Protein 2FQ4 (pdb70)

CATH classification: 1.10.10.60 (+1 more: 1.10.357.10)

Radius of gyration: 18.8 Å; Cα contacts (8 Å, |Δi|>4): 180; chains: 1; bounding box: 30×57×39 Å

Nearest PDB structures (foldseek):
  2fq4-assembly1_A-2  TM=1.005E+00  e=3.863E-25  Bacillus cereus ATCC 14579
  2id3-assembly1_A  TM=8.242E-01  e=2.343E-07  Streptomyces coelicolor
  2jk3-assembly1_B  TM=5.927E-01  e=1.884E-04  Bacillus cereus
  8fw8-assembly2_D  TM=5.786E-01  e=1.040E-03  Neisseria gonorrhoeae
  8fw8-assembly1_A  TM=5.189E-01  e=7.113E-04  Neisseria gonorrhoeae

Foldseek 3Di:
DDPLLLLLLLQLLCVCCVVPNLVPDFLVSSCVRSVHDSVVVCVPDVTSLQSVVSLVVVAPQDDDQDDPLDLLVRVLRLLQSNLVRCPDPSNVVVLRLVVVCVVPVVNVVNCVVPRVVVSLVSNLVSVVSCVVVVNADDPDPSSVLSCQLVVVSVCCSHPVVDDRHSVVSSVSSVCSRVPPDDD

Solvent-accessible surface area: 10677 Å² total

InterPro domains:
  IPR001647 DNA-binding HTH domain, TetR-type [PF00440] (17-59)
  IPR001647 DNA-binding HTH domain, TetR-type [PR00455] (17-30)
  IPR001647 DNA-binding HTH domain, TetR-type [PR00455] (38-61)
  IPR001647 DNA-binding HTH domain, TetR-type [PS50977] (11-71)
  IPR009057 Homedomain-like superfamily [SSF46689] (7-64)
  IPR011075 Tetracyclin repressor-like, C-terminal domain [PF16859] (74-182)
  IPR036271 Tetracyclin repressor-like, C-terminal domain superfamily [SSF48498] (78-190)
  IPR050109 HTH-type, TetR-like transcriptional regulator [PTHR30055] (1-184)

Secondary structure (DSSP, 8-state):
--HHHHHHHHHHHHHHHHHH-TTT--HHHHHHHHT--HHHHHHH-SSHHHH--HHHHHS--PPP----S-HHHHHHHHHHHHHHHHHSTTTTHHHHHHHHHTT-HHHHHHHIIIIIHHHHHHHHHHHHHHHHTT-S-TT--HHHHHHHHHHHHHHIIIII-----HHHHHHHHHHHHH-SS--

B-factor: mean 31.32, std 6.13, range [18.41, 72.51]

Structure (mmCIF, N/CA/C/O backbone):
data_2FQ4
#
_entry.id   2FQ4
#
_cell.length_a   52.891
_cell.length_b   67.648
_cell.length_c   111.250
_cell.angle_alpha   90.00
_cell.angle_beta   90.00
_cell.angle_gamma   90.00
#
_symmetry.space_group_name_H-M   'C 2 2 21'
#
loop_
_entity.id
_entity.type
_entity.pdbx_description
1 polymer 'Transcriptional regulator, TetR family'
2 water water
#
loop_
_atom_site.group_PDB
_atom_site.id
_atom_site.type_symbol
_atom_site.label_atom_id
_atom_site.label_alt_id
_atom_site.label_comp_id
_atom_site.label_asym_id
_atom_site.label_entity_id
_atom_site.label_seq_id
_atom_site.pdbx_PDB_ins_code
_atom_site.Cartn_x
_atom_site.Cartn_y
_atom_site.Cartn_z
_atom_site.occupancy
_atom_site.B_iso_or_equiv
_atom_site.auth_seq_id
_atom_site.auth_comp_id
_atom_site.auth_asym_id
_atom_site.auth_atom_id
_atom_site.pdbx_PDB_model_num
ATOM 1 N N . ARG A 1 9 ? 13.201 37.005 -3.596 1.00 37.06 9 ARG A N 1
ATOM 2 C CA . ARG A 1 9 ? 13.299 37.138 -5.084 1.00 36.00 9 ARG A CA 1
ATOM 3 C C . ARG A 1 9 ? 14.632 37.768 -5.493 1.00 35.65 9 ARG A C 1
ATOM 4 O O . ARG A 1 9 ? 15.346 37.239 -6.355 1.00 36.17 9 ARG A O 1
ATOM 12 N N . ASN A 1 10 ? 14.946 38.910 -4.894 1.00 34.21 10 ASN A N 1
ATOM 13 C CA . ASN A 1 10 ? 16.189 39.623 -5.177 1.00 32.27 10 ASN A CA 1
ATOM 14 C C . ASN A 1 10 ? 17.416 39.120 -4.405 1.00 30.11 10 ASN A C 1
ATOM 15 O O . ASN A 1 10 ? 17.680 39.553 -3.264 1.00 29.58 10 ASN A O 1
ATOM 20 N N . ILE A 1 11 ? 18.197 38.242 -5.030 1.00 27.39 11 ILE A N 1
ATOM 21 C CA . ILE A 1 11 ? 19.303 37.617 -4.314 1.00 26.83 11 ILE A CA 1
ATOM 22 C C . ILE A 1 11 ? 20.419 38.618 -3.960 1.00 24.88 11 ILE A C 1
ATOM 23 O O . ILE A 1 11 ? 21.055 38.460 -2.912 1.00 24.69 11 ILE A O 1
ATOM 28 N N . GLU A 1 12 ? 20.642 39.637 -4.805 1.00 24.22 12 GLU A N 1
ATOM 29 C CA . GLU A 1 12 ? 21.684 40.642 -4.527 1.00 24.38 12 GLU A CA 1
ATOM 30 C C . GLU A 1 12 ? 21.337 41.491 -3.289 1.00 23.31 12 GLU A C 1
ATOM 31 O O . GLU A 1 12 ? 22.207 41.786 -2.451 1.00 20.98 12 GLU A O 1
ATOM 37 N N . THR A 1 13 ? 20.066 41.859 -3.171 1.00 23.22 13 THR A N 1
ATOM 38 C CA . THR A 1 13 ? 19.610 42.594 -1.999 1.00 23.22 13 THR A CA 1
ATOM 39 C C . THR A 1 13 ? 19.782 41.760 -0.737 1.00 23.43 13 THR A C 1
ATOM 40 O O . THR A 1 13 ? 20.275 42.264 0.290 1.00 22.42 13 THR A O 1
ATOM 44 N N . GLN A 1 14 ? 19.325 40.510 -0.800 1.00 23.63 14 GLN A N 1
ATOM 45 C CA . GLN A 1 14 ? 19.389 39.575 0.355 1.00 24.62 14 GLN A CA 1
ATOM 46 C C . GLN A 1 14 ? 20.859 39.435 0.764 1.00 23.77 14 GLN A C 1
ATOM 47 O O . GLN A 1 14 ? 21.212 39.556 1.928 1.00 22.74 14 GLN A O 1
ATOM 53 N N . LYS A 1 15 ? 21.731 39.242 -0.230 1.00 24.12 15 LYS A N 1
ATOM 54 C CA . LYS A 1 15 ? 23.177 39.099 0.027 1.00 24.26 15 LYS A CA 1
ATOM 55 C C . LYS A 1 15 ? 23.773 40.317 0.768 1.00 23.29 15 LYS A C 1
ATOM 56 O O . LYS A 1 15 ? 24.586 40.147 1.702 1.00 24.41 15 LYS A O 1
ATOM 62 N N . ALA A 1 16 ? 23.401 41.513 0.318 1.00 23.14 16 ALA A N 1
ATOM 63 C CA . ALA A 1 16 ? 23.884 42.791 0.886 1.00 23.19 16 ALA A CA 1
ATOM 64 C C . ALA A 1 16 ? 23.456 42.940 2.352 1.00 23.00 16 ALA A C 1
ATOM 65 O O . ALA A 1 16 ? 24.255 43.303 3.205 1.00 22.45 16 ALA A O 1
ATOM 67 N N . ILE A 1 17 ? 22.193 42.649 2.629 1.00 22.37 17 ILE A N 1
ATOM 68 C CA . ILE A 1 17 ? 21.665 42.687 4.022 1.00 22.84 17 ILE A CA 1
ATOM 69 C C . ILE A 1 17 ? 22.369 41.663 4.937 1.00 22.88 17 ILE A C 1
ATOM 70 O O . ILE A 1 17 ? 22.748 41.969 6.090 1.00 22.53 17 ILE A O 1
ATOM 75 N N . LEU A 1 18 ? 22.529 40.441 4.433 1.00 22.98 18 LEU A N 1
ATOM 76 C CA . LEU A 1 18 ? 23.179 39.369 5.190 1.00 24.32 18 LEU A CA 1
ATOM 77 C C . LEU A 1 18 ? 24.654 39.628 5.434 1.00 24.53 18 LEU A C 1
ATOM 78 O O . LEU A 1 18 ? 25.143 39.378 6.538 1.00 26.12 18 LEU A O 1
ATOM 83 N N . SER A 1 19 ? 25.358 40.155 4.434 1.00 25.24 19 SER A N 1
ATOM 84 C CA . SER A 1 19 ? 26.777 40.495 4.590 1.00 25.98 19 SER A CA 1
ATOM 85 C C . SER A 1 19 ? 26.967 41.632 5.585 1.00 25.45 19 SER A C 1
ATOM 86 O O . SER A 1 19 ? 27.870 41.596 6.446 1.00 25.12 19 SER A O 1
ATOM 89 N N . ALA A 1 20 ? 26.097 42.622 5.471 1.00 24.92 20 ALA A N 1
ATOM 90 C CA . ALA A 1 20 ? 26.108 43.764 6.381 1.00 25.09 20 ALA A CA 1
ATOM 91 C C . ALA A 1 20 ? 25.885 43.329 7.823 1.00 24.46 20 ALA A C 1
ATOM 92 O O . ALA A 1 20 ? 26.607 43.755 8.733 1.00 23.59 20 ALA A O 1
ATOM 94 N N . SER A 1 21 ? 24.900 42.461 8.050 1.00 24.98 21 SER A N 1
ATOM 95 C CA . SER A 1 21 ? 24.612 42.017 9.421 1.00 26.37 21 SER A CA 1
ATOM 96 C C . SER A 1 21 ? 25.810 41.289 10.047 1.00 26.90 21 SER A C 1
ATOM 97 O O . SER A 1 21 ? 26.101 41.441 11.237 1.00 26.56 21 SER A O 1
ATOM 100 N N . TYR A 1 22 ? 26.500 40.494 9.246 1.00 28.30 22 TYR A N 1
ATOM 101 C CA . TYR A 1 22 ? 27.628 39.680 9.741 1.00 28.86 22 TYR A CA 1
ATOM 102 C C . TYR A 1 22 ? 28.848 40.569 9.976 1.00 28.91 22 TYR A C 1
ATOM 103 O O . TYR A 1 22 ? 29.552 40.412 10.981 1.00 28.73 22 TYR A O 1
ATOM 112 N N . GLU A 1 23 ? 29.074 41.505 9.060 1.00 28.85 23 GLU A N 1
ATOM 113 C CA . GLU A 1 23 ? 30.136 42.500 9.217 1.00 29.80 23 GLU A CA 1
ATOM 114 C C . GLU A 1 23 ? 29.950 43.259 10.523 1.00 29.08 23 GLU A C 1
ATOM 115 O O . GLU A 1 23 ? 30.889 43.383 11.306 1.00 30.13 23 GLU A O 1
ATOM 121 N N . LEU A 1 24 ? 28.752 43.791 10.741 1.00 28.64 24 LEU A N 1
ATOM 122 C CA . LEU A 1 24 ? 28.444 44.524 11.962 1.00 28.37 24 LEU A CA 1
ATOM 123 C C . LEU A 1 24 ? 28.611 43.649 13.204 1.00 28.54 24 LEU A C 1
ATOM 124 O O . LEU A 1 24 ? 29.079 44.137 14.245 1.00 28.46 24 LEU A O 1
ATOM 129 N N . LEU A 1 25 ? 28.205 42.381 13.098 1.00 28.83 25 LEU A N 1
ATOM 130 C CA . LEU A 1 25 ? 28.328 41.434 14.206 1.00 29.66 25 LEU A CA 1
ATOM 131 C C . LEU A 1 25 ? 29.795 41.246 14.610 1.00 30.13 25 LEU A C 1
ATOM 132 O O . LEU A 1 25 ? 30.122 41.282 15.800 1.00 28.01 25 LEU A O 1
ATOM 137 N N . LEU A 1 26 ? 30.658 41.003 13.627 1.00 30.79 26 LEU A N 1
ATOM 138 C CA . LEU A 1 26 ? 32.089 40.816 13.916 1.00 31.76 26 LEU A CA 1
ATOM 139 C C . LEU A 1 26 ? 32.753 42.091 14.431 1.00 32.29 26 LEU A C 1
ATOM 140 O O . LEU A 1 26 ? 33.579 42.022 15.337 1.00 31.70 26 LEU A O 1
ATOM 145 N N . GLU A 1 27 ? 32.381 43.237 13.857 1.00 32.33 27 GLU A N 1
ATOM 146 C CA . GLU A 1 27 ? 32.937 44.536 14.235 1.00 32.94 27 GLU A CA 1
ATOM 147 C C . GLU A 1 27 ? 32.617 44.978 15.674 1.00 33.71 27 GLU A C 1
ATOM 148 O O . GLU A 1 27 ? 33.517 45.415 16.418 1.00 33.59 27 GLU A O 1
ATOM 154 N N . SER A 1 28 ? 31.337 44.864 16.042 1.00 34.02 28 SER A N 1
ATOM 155 C CA . SER A 1 28 ? 30.769 45.528 17.227 1.00 34.23 28 SER A CA 1
ATOM 156 C C . SER A 1 28 ? 30.117 44.578 18.226 1.00 34.08 28 SER A C 1
ATOM 157 O O . SER A 1 28 ? 29.769 44.988 19.320 1.00 34.92 28 SER A O 1
ATOM 160 N N . GLY A 1 29 ? 29.888 43.328 17.846 1.00 33.98 29 GLY A N 1
ATOM 161 C CA . GLY A 1 29 ? 29.158 42.429 18.721 1.00 33.45 29 GLY A CA 1
ATOM 162 C C . GLY A 1 29 ? 27.650 42.515 18.577 1.00 32.99 29 GLY A C 1
ATOM 163 O O . GLY A 1 29 ? 27.102 43.486 18.060 1.00 32.14 29 GLY A O 1
ATOM 164 N N . PHE A 1 30 ? 26.979 41.475 19.058 1.00 32.84 30 PHE A N 1
ATOM 165 C CA . PHE A 1 30 ? 25.556 41.293 18.806 1.00 32.88 30 PHE A CA 1
ATOM 166 C C . PHE A 1 30 ? 24.711 42.415 19.350 1.00 32.25 30 PHE A C 1
ATOM 167 O O . PHE A 1 30 ? 23.801 42.893 18.677 1.00 32.10 30 PHE A O 1
ATOM 175 N N . LYS A 1 31 ? 24.976 42.792 20.602 1.00 32.86 31 LYS A N 1
ATOM 176 C CA . LYS A 1 31 ? 24.137 43.765 21.285 1.00 31.73 31 LYS A CA 1
ATOM 177 C C . LYS A 1 31 ? 24.097 45.076 20.522 1.00 30.62 31 LYS A C 1
ATOM 178 O O . LYS A 1 31 ? 23.039 45.685 20.435 1.00 30.16 31 LYS A O 1
ATOM 184 N N . ALA A 1 32 ? 25.232 45.490 19.943 1.00 29.25 32 ALA A N 1
ATOM 185 C CA . ALA A 1 32 ? 25.324 46.746 19.185 1.00 28.87 32 ALA A C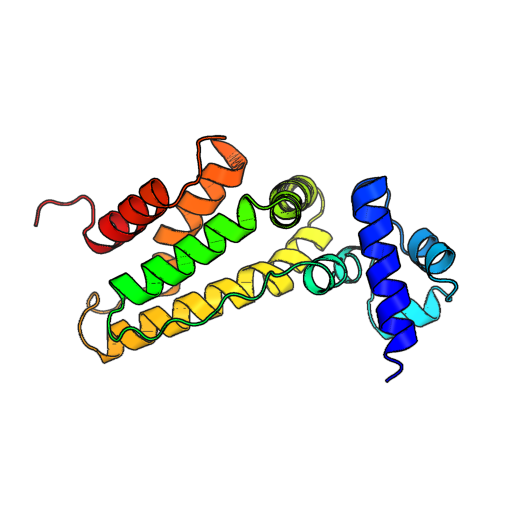A 1
ATOM 186 C C . ALA A 1 32 ? 24.670 46.726 17.782 1.00 27.96 32 ALA A C 1
ATOM 187 O O . ALA A 1 32 ? 24.349 47.782 17.226 1.00 27.62 32 ALA A O 1
ATOM 189 N N . VAL A 1 33 ? 24.482 45.545 17.206 1.00 26.61 33 VAL A N 1
ATOM 190 C CA . VAL A 1 33 ? 23.803 45.458 15.922 1.00 25.96 33 VAL A CA 1
ATOM 191 C C . VAL A 1 33 ? 22.361 45.941 16.102 1.00 24.64 33 VAL A C 1
ATOM 192 O O . VAL A 1 33 ? 21.718 45.638 17.077 1.00 23.70 33 VAL A O 1
ATOM 196 N N . THR A 1 34 ? 21.881 46.705 15.132 1.00 23.60 34 THR A N 1
ATOM 197 C CA . THR A 1 34 ? 20.470 47.087 15.062 1.00 23.26 34 THR A CA 1
ATOM 198 C C . THR A 1 34 ? 20.050 46.960 13.618 1.00 22.98 34 THR A C 1
ATOM 199 O O . THR A 1 34 ? 20.879 47.025 12.704 1.00 22.74 34 THR A O 1
ATOM 203 N N . VAL A 1 35 ? 18.758 46.784 13.408 1.00 22.58 35 VAL A N 1
ATOM 204 C CA . VAL A 1 35 ? 18.231 46.736 12.076 1.00 22.89 35 VAL A CA 1
ATOM 205 C C . VAL A 1 35 ? 18.522 48.045 11.319 1.00 22.31 35 VAL A C 1
ATOM 206 O O . VAL A 1 35 ? 18.846 48.019 10.155 1.00 21.38 35 VAL A O 1
ATOM 210 N N . ASP A 1 36 ? 18.397 49.185 11.990 1.00 22.64 36 ASP A N 1
ATOM 211 C CA . ASP A 1 36 ? 18.773 50.447 11.376 1.00 22.54 36 ASP A CA 1
ATOM 212 C C . ASP A 1 36 ? 20.224 50.450 10.871 1.00 22.24 36 ASP A C 1
ATOM 213 O O . ASP A 1 36 ? 20.481 50.878 9.757 1.00 21.02 36 ASP A O 1
ATOM 218 N N . LYS A 1 37 ? 21.160 49.985 11.691 1.00 22.30 37 LYS A N 1
ATOM 219 C CA . LYS A 1 37 ? 22.578 49.930 11.284 1.00 23.13 37 LYS A CA 1
ATOM 220 C C . LYS A 1 37 ? 22.837 49.018 10.073 1.00 22.65 37 LYS A C 1
ATOM 221 O O . LYS A 1 37 ? 23.679 49.312 9.225 1.00 21.51 37 LYS A O 1
ATOM 227 N N . ILE A 1 38 ? 22.129 47.895 10.029 1.00 22.48 38 ILE A N 1
ATOM 228 C CA . ILE A 1 38 ? 22.207 46.937 8.919 1.00 22.92 38 ILE A CA 1
ATOM 229 C C . ILE A 1 38 ? 21.674 47.598 7.663 1.00 22.98 38 ILE A C 1
ATOM 230 O O . ILE A 1 38 ? 22.310 47.502 6.606 1.00 22.70 38 ILE A O 1
ATOM 235 N N . ALA A 1 39 ? 20.526 48.281 7.773 1.00 22.95 39 ALA A N 1
ATOM 236 C CA . ALA A 1 39 ? 19.928 48.996 6.634 1.00 24.17 39 ALA A CA 1
ATOM 237 C C . ALA A 1 39 ? 20.924 50.013 6.061 1.00 24.59 39 ALA A C 1
ATOM 238 O O . ALA A 1 39 ? 21.137 50.099 4.835 1.00 24.23 39 ALA A O 1
ATOM 240 N N . GLU A 1 40 ? 21.516 50.783 6.970 1.00 25.52 40 GLU A N 1
ATOM 241 C CA . GLU A 1 40 ? 22.511 51.804 6.628 1.00 26.11 40 GLU A CA 1
ATOM 242 C C . GLU A 1 40 ? 23.719 51.199 5.882 1.00 25.87 40 GLU A C 1
ATOM 243 O O . GLU A 1 40 ? 24.120 51.713 4.845 1.00 25.74 40 GLU A O 1
ATOM 249 N N . ARG A 1 41 ? 24.266 50.103 6.400 1.00 26.22 41 ARG A N 1
ATOM 250 C CA . ARG A 1 41 ? 25.463 49.456 5.849 1.00 26.38 41 ARG A CA 1
ATOM 251 C C . ARG A 1 41 ? 25.171 48.792 4.506 1.00 26.09 41 ARG A C 1
ATOM 252 O O . ARG A 1 41 ? 25.988 48.836 3.577 1.00 26.75 41 ARG A O 1
ATOM 260 N N . ALA A 1 42 ? 23.999 48.178 4.418 1.00 25.85 42 ALA A N 1
ATOM 261 C CA . ALA A 1 42 ? 23.547 47.498 3.211 1.00 26.25 42 ALA A CA 1
ATOM 262 C C . ALA A 1 42 ? 22.961 48.451 2.166 1.00 26.35 42 ALA A C 1
ATOM 263 O O . ALA A 1 42 ? 22.703 48.040 1.042 1.00 26.26 42 ALA A O 1
ATOM 265 N N . LYS A 1 43 ? 22.723 49.712 2.537 1.00 27.11 43 LYS A N 1
ATOM 266 C CA . LYS A 1 43 ? 22.095 50.686 1.633 1.00 27.09 43 LYS A CA 1
ATOM 267 C C . LYS A 1 43 ? 20.729 50.229 1.122 1.00 26.84 43 LYS A C 1
ATOM 268 O O . LYS A 1 43 ? 20.438 50.297 -0.081 1.00 25.30 43 LYS A O 1
ATOM 274 N N . VAL A 1 44 ? 19.913 49.748 2.043 1.00 26.29 44 VAL A N 1
ATOM 275 C CA . VAL A 1 44 ? 18.532 49.364 1.781 1.00 26.82 44 VAL A CA 1
ATOM 276 C C . VAL A 1 44 ? 17.677 50.006 2.897 1.00 26.58 44 VAL A C 1
ATOM 277 O O . VAL A 1 44 ? 18.212 50.542 3.883 1.00 26.14 44 VAL A O 1
ATOM 281 N N . SER A 1 45 ? 16.360 49.969 2.746 1.00 26.56 45 SER A N 1
ATOM 282 C CA . SER A 1 45 ? 15.465 50.464 3.804 1.00 26.80 45 SER A CA 1
ATOM 283 C C . SER A 1 45 ? 15.154 49.387 4.803 1.00 26.32 45 SER A C 1
ATOM 284 O O . SER A 1 45 ? 15.264 48.206 4.496 1.00 25.25 45 SER A O 1
ATOM 287 N N . LYS A 1 46 ? 14.736 49.803 6.001 1.00 26.02 46 LYS A N 1
ATOM 288 C CA . LYS A 1 46 ? 14.271 48.868 7.044 1.00 26.65 46 LYS A CA 1
ATOM 289 C C . LYS A 1 46 ? 13.091 48.038 6.546 1.00 26.82 46 LYS A C 1
ATOM 290 O O . LYS A 1 46 ? 12.926 46.893 6.933 1.00 26.90 46 LYS A O 1
ATOM 296 N N . ALA A 1 47 ? 12.267 48.633 5.699 1.00 26.69 47 ALA A N 1
ATOM 297 C CA . ALA A 1 47 ? 11.083 47.959 5.205 1.00 27.43 47 ALA A CA 1
ATOM 298 C C . ALA A 1 47 ? 11.472 46.778 4.331 1.00 27.29 47 ALA A C 1
ATOM 299 O O . ALA A 1 47 ? 10.823 45.740 4.375 1.00 27.48 47 ALA A O 1
ATOM 301 N N . THR A 1 48 ? 12.552 46.941 3.577 1.00 27.54 48 THR A N 1
ATOM 302 C CA . THR A 1 48 ? 13.093 45.877 2.734 1.00 28.42 48 THR A CA 1
ATOM 303 C C . THR A 1 48 ? 13.568 44.722 3.579 1.00 28.54 48 THR A C 1
ATOM 304 O O . THR A 1 48 ? 13.223 43.576 3.331 1.00 28.52 48 THR A O 1
ATOM 308 N N . ILE A 1 49 ? 14.345 45.033 4.612 1.00 28.58 49 ILE A N 1
ATOM 309 C CA . ILE A 1 49 ? 14.821 44.018 5.533 1.00 28.87 49 ILE A CA 1
ATOM 310 C C . ILE A 1 49 ? 13.635 43.292 6.125 1.00 30.27 49 ILE A C 1
ATOM 311 O O . ILE A 1 49 ? 13.630 42.069 6.178 1.00 30.24 49 ILE A O 1
ATOM 316 N N . TYR A 1 50 ? 12.633 44.048 6.574 1.00 32.76 50 TYR A N 1
ATOM 317 C CA . TYR A 1 50 ? 11.453 43.458 7.181 1.00 34.86 50 TYR A CA 1
ATOM 318 C C . TYR A 1 50 ? 10.597 42.686 6.122 1.00 35.61 50 TYR A C 1
ATOM 319 O O . TYR A 1 50 ? 9.642 42.021 6.496 1.00 38.09 50 TYR A O 1
ATOM 328 N N . LYS A 1 51 ? 10.961 42.726 4.831 1.00 37.12 51 LYS A N 1
ATOM 329 C CA . LYS A 1 51 ? 10.385 41.811 3.805 1.00 36.67 51 LYS A CA 1
ATOM 330 C C . LYS A 1 51 ? 10.724 40.354 4.134 1.00 37.07 51 LYS A C 1
ATOM 331 O O . LYS A 1 51 ? 9.906 39.451 3.904 1.00 37.47 51 LYS A O 1
ATOM 337 N N . TRP A 1 52 ? 11.929 40.138 4.666 1.00 35.90 52 TRP A N 1
ATOM 338 C CA . TRP A 1 52 ? 12.485 38.808 4.836 1.00 35.39 52 TRP A CA 1
ATOM 339 C C . TRP A 1 52 ? 12.776 38.419 6.289 1.00 34.63 52 TRP A C 1
ATOM 340 O O . TRP A 1 52 ? 12.845 37.235 6.586 1.00 35.05 52 TRP A O 1
ATOM 351 N N . TRP A 1 53 ? 12.965 39.403 7.166 1.00 33.06 53 TRP A N 1
ATOM 352 C CA . TRP A 1 53 ? 13.343 39.155 8.574 1.00 33.85 53 TRP A CA 1
ATOM 353 C C . TRP A 1 53 ? 12.650 40.170 9.502 1.00 34.28 53 TRP A C 1
ATOM 354 O O . TRP A 1 53 ? 12.821 41.367 9.335 1.00 35.87 53 TRP A O 1
ATOM 365 N N . PRO A 1 54 ? 11.882 39.692 10.474 1.00 35.03 54 PRO A N 1
ATOM 366 C CA . PRO A 1 54 ? 11.175 40.560 11.428 1.00 34.31 54 PRO A CA 1
ATOM 367 C C . PRO A 1 54 ? 12.038 41.365 12.408 1.00 34.54 54 PRO A C 1
ATOM 368 O O . PRO A 1 54 ? 11.571 42.385 12.952 1.00 34.70 54 PRO A O 1
ATOM 372 N N . ASN A 1 55 ? 13.246 40.879 12.693 1.00 33.14 55 ASN A N 1
ATOM 373 C CA . ASN A 1 55 ? 13.991 41.368 13.864 1.00 31.81 55 ASN A CA 1
ATOM 374 C C . ASN A 1 55 ? 15.461 41.164 13.728 1.00 29.54 55 ASN A C 1
ATOM 375 O O . ASN A 1 55 ? 15.912 40.410 12.854 1.00 27.42 55 ASN A O 1
ATOM 380 N N . LYS A 1 56 ? 16.234 41.835 14.580 1.00 27.94 56 LYS A N 1
ATOM 381 C CA . LYS A 1 56 ? 17.676 41.786 14.393 1.00 27.75 56 LYS A CA 1
ATOM 382 C C . LYS A 1 56 ? 18.256 40.385 14.594 1.00 27.11 56 LYS A C 1
ATOM 383 O O . LYS A 1 56 ? 19.174 40.023 13.883 1.00 28.20 56 LYS A O 1
ATOM 389 N N . ALA A 1 57 ? 17.706 39.585 15.508 1.00 26.90 57 ALA A N 1
ATOM 390 C CA . ALA A 1 57 ? 18.293 38.253 15.753 1.00 26.97 57 ALA A CA 1
ATOM 391 C C . ALA A 1 57 ? 18.185 37.356 14.507 1.00 26.64 57 ALA A C 1
ATOM 392 O O . ALA A 1 57 ? 19.112 36.631 14.162 1.00 25.82 57 ALA A O 1
ATOM 394 N N . ALA A 1 58 ? 17.041 37.441 13.843 1.00 27.04 58 ALA A N 1
ATOM 395 C CA . ALA A 1 58 ? 16.746 36.624 12.672 1.00 26.97 58 ALA A CA 1
ATOM 396 C C . ALA A 1 58 ? 17.745 36.934 11.568 1.00 26.86 58 ALA A C 1
ATOM 397 O O . ALA A 1 58 ? 18.362 36.029 10.994 1.00 25.53 58 ALA A O 1
ATOM 399 N N . VAL A 1 59 ? 17.923 38.222 11.293 1.00 26.96 59 VAL A N 1
ATOM 400 C CA . VAL A 1 59 ? 18.839 38.619 10.219 1.00 27.08 59 VAL A CA 1
ATOM 401 C C . VAL A 1 59 ? 20.301 38.309 10.569 1.00 26.91 59 VAL A C 1
ATOM 402 O O . VAL A 1 59 ? 21.031 37.879 9.699 1.00 27.31 59 VAL A O 1
ATOM 406 N N . VAL A 1 60 ? 20.720 38.547 11.812 1.00 26.47 60 VAL A N 1
ATOM 407 C CA . VAL A 1 60 ? 22.100 38.252 12.255 1.00 27.15 60 VAL A CA 1
ATOM 408 C C . VAL A 1 60 ? 22.365 36.745 12.184 1.00 26.94 60 VAL A C 1
ATOM 409 O O . VAL A 1 60 ? 23.417 36.328 11.711 1.00 26.35 60 VAL A O 1
ATOM 421 N N . ASP A 1 62 ? 20.847 34.487 10.171 1.00 26.99 62 ASP A N 1
ATOM 422 C CA . ASP A 1 62 ? 20.979 34.124 8.759 1.00 26.64 62 ASP A CA 1
ATOM 423 C C . ASP A 1 62 ? 22.295 34.644 8.151 1.00 26.65 62 ASP A C 1
ATOM 424 O O . ASP A 1 62 ? 22.868 33.986 7.280 1.00 27.15 62 ASP A O 1
ATOM 429 N N . GLY A 1 63 ? 22.763 35.801 8.623 1.00 26.97 63 GLY A N 1
ATOM 430 C CA . GLY A 1 63 ? 24.054 36.369 8.242 1.00 27.90 63 GLY A CA 1
ATOM 431 C C . GLY A 1 6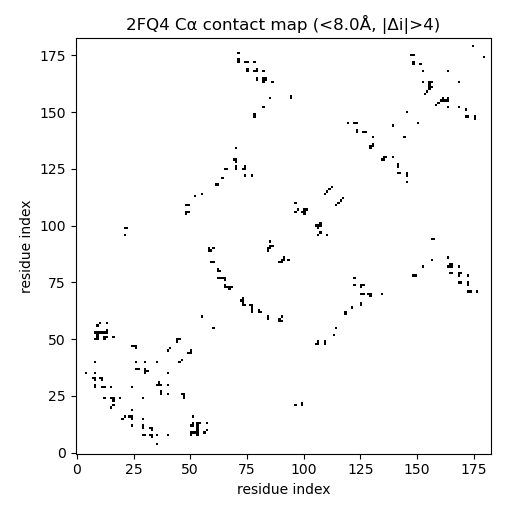3 ? 25.198 35.439 8.623 1.00 28.70 63 GLY A C 1
ATOM 432 O O . GLY A 1 63 ? 26.058 35.134 7.808 1.00 29.13 63 GLY A O 1
ATOM 433 N N . PHE A 1 64 ? 25.146 34.960 9.853 1.00 29.31 64 PHE A N 1
ATOM 434 C CA . PHE A 1 64 ? 26.125 33.991 10.374 1.00 30.06 64 PHE A CA 1
ATOM 435 C C . PHE A 1 64 ? 26.111 32.694 9.547 1.00 30.02 64 PHE A C 1
ATOM 436 O O . PHE A 1 64 ? 27.139 32.263 8.996 1.00 30.99 64 PHE A O 1
ATOM 444 N N . LEU A 1 65 ? 24.941 32.103 9.418 1.00 29.90 65 LEU A N 1
ATOM 445 C CA . LEU A 1 65 ? 24.776 30.843 8.699 1.00 30.21 65 LEU A CA 1
ATOM 446 C C . LEU A 1 65 ? 25.168 30.972 7.234 1.00 30.63 65 LEU A C 1
ATOM 447 O O . LEU A 1 65 ? 25.694 30.013 6.620 1.00 31.31 65 LEU A O 1
ATOM 452 N N . SER A 1 66 ? 24.895 32.140 6.664 1.00 30.59 66 SER A N 1
ATOM 453 C CA . SER A 1 66 ? 25.358 32.438 5.283 1.00 31.59 66 SER A CA 1
ATOM 454 C C . SER A 1 66 ? 26.885 32.527 5.156 1.00 31.79 66 SER A C 1
ATOM 455 O O . SER A 1 66 ? 27.450 32.071 4.164 1.00 32.02 66 SER A O 1
ATOM 458 N N . ALA A 1 67 ? 27.549 33.127 6.138 1.00 32.44 67 ALA A N 1
ATOM 459 C CA . ALA A 1 67 ? 28.966 33.415 6.018 1.00 33.58 67 ALA A CA 1
ATOM 460 C C . ALA A 1 67 ? 29.836 32.209 6.406 1.00 34.86 67 ALA A C 1
ATOM 461 O O . ALA A 1 67 ? 30.964 32.070 5.918 1.00 35.48 67 ALA A O 1
ATOM 463 N N . ALA A 1 68 ? 29.304 31.332 7.255 1.00 35.78 68 ALA A N 1
ATOM 464 C CA . ALA A 1 68 ? 30.078 30.227 7.817 1.00 36.22 68 ALA A CA 1
ATOM 465 C C . ALA A 1 68 ? 29.750 28.863 7.185 1.00 37.06 68 ALA A C 1
ATOM 466 O O . ALA A 1 68 ? 28.655 28.650 6.627 1.00 36.83 68 ALA A O 1
ATOM 468 N N . ALA A 1 69 ? 30.697 27.936 7.324 1.00 37.38 69 ALA A N 1
ATOM 469 C CA . ALA A 1 69 ? 30.575 26.598 6.735 1.00 37.55 69 ALA A CA 1
ATOM 470 C C . ALA A 1 69 ? 29.954 25.715 7.782 1.00 37.38 69 ALA A C 1
ATOM 471 O O . ALA A 1 69 ? 30.563 24.770 8.257 1.00 36.81 69 ALA A O 1
ATOM 473 N N . ALA A 1 70 ? 28.740 26.076 8.167 1.00 37.14 70 ALA A N 1
ATOM 474 C CA . ALA A 1 70 ? 28.093 25.451 9.285 1.00 37.38 70 ALA A CA 1
ATOM 475 C C . ALA A 1 70 ? 27.335 24.175 8.903 1.00 37.07 70 ALA A C 1
ATOM 476 O O . ALA A 1 70 ? 26.964 23.415 9.774 1.00 37.31 70 ALA A O 1
ATOM 478 N N . ARG A 1 71 ? 27.102 23.939 7.614 1.00 36.86 71 ARG A N 1
ATOM 479 C CA . ARG A 1 71 ? 26.367 22.738 7.180 1.00 36.47 71 ARG A CA 1
ATOM 480 C C . ARG A 1 71 ? 27.298 21.507 7.165 1.00 35.79 71 ARG A C 1
ATOM 481 O O . ARG A 1 71 ? 28.257 2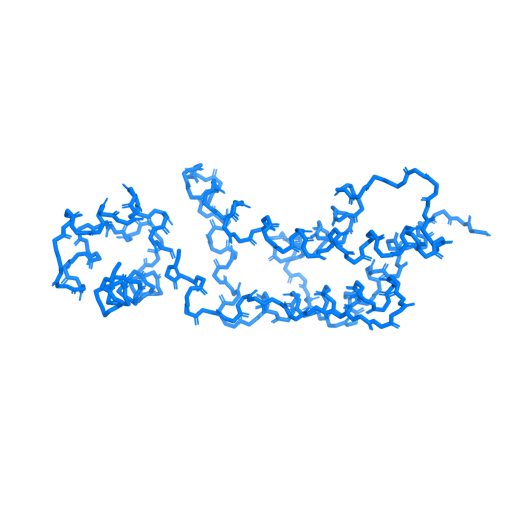1.445 6.389 1.00 35.57 71 ARG A O 1
ATOM 489 N N . LEU A 1 72 ? 26.997 20.517 8.009 1.00 34.76 72 LEU A N 1
ATOM 490 C CA . LEU A 1 72 ? 27.847 19.335 8.162 1.00 34.72 72 LEU A CA 1
ATOM 491 C C . LEU A 1 72 ? 27.590 18.262 7.077 1.00 34.17 72 LEU A C 1
ATOM 492 O O . LEU A 1 72 ? 26.441 18.012 6.683 1.00 31.99 72 LEU A O 1
ATOM 497 N N . PRO A 1 73 ? 28.663 17.619 6.586 1.00 34.81 73 PRO A N 1
ATOM 498 C CA . PRO A 1 73 ? 28.469 16.483 5.689 1.00 34.63 73 PRO A CA 1
ATOM 499 C C . PRO A 1 73 ? 27.815 15.288 6.373 1.00 34.53 73 PRO A C 1
ATOM 500 O O . PRO A 1 73 ? 27.884 15.142 7.589 1.00 33.04 73 PRO A O 1
ATOM 504 N N . VAL A 1 74 ? 27.178 14.441 5.574 1.00 34.34 74 VAL A N 1
ATOM 505 C CA . VAL A 1 74 ? 26.388 13.327 6.098 1.00 34.82 74 VAL A CA 1
ATOM 506 C C . VAL A 1 74 ? 27.096 12.004 5.897 1.00 34.41 74 VAL A C 1
ATOM 507 O O . VAL A 1 74 ? 27.180 11.492 4.785 1.00 34.15 74 VAL A O 1
ATOM 511 N N . PRO A 1 75 ? 27.621 11.425 6.981 1.00 34.48 75 PRO A N 1
ATOM 512 C CA . PRO A 1 75 ? 28.326 10.181 6.761 1.00 34.57 75 PRO A CA 1
ATOM 513 C C . PRO A 1 75 ? 27.341 9.058 6.492 1.00 34.88 75 PRO A C 1
ATOM 514 O O . PRO A 1 75 ? 26.181 9.132 6.896 1.00 35.35 75 PRO A O 1
ATOM 518 N N . ASP A 1 76 ? 27.794 8.058 5.757 1.00 35.21 76 ASP A N 1
ATOM 519 C CA . ASP A 1 76 ? 27.042 6.833 5.599 1.00 35.37 76 ASP A CA 1
ATOM 520 C C . ASP A 1 76 ? 28.040 5.694 5.535 1.00 35.28 76 ASP A C 1
ATOM 521 O O . ASP A 1 76 ? 28.295 5.145 4.472 1.00 34.85 76 ASP A O 1
ATOM 526 N N . THR A 1 77 ? 28.611 5.369 6.698 1.00 34.66 77 THR A N 1
ATOM 527 C CA . THR A 1 77 ? 29.655 4.357 6.808 1.00 34.37 77 THR A CA 1
ATOM 528 C C . THR A 1 77 ? 29.096 2.959 7.079 1.00 34.45 77 THR A C 1
ATOM 529 O O . THR A 1 77 ? 29.867 2.026 7.281 1.00 34.78 77 THR A O 1
ATOM 533 N N . GLY A 1 78 ? 27.767 2.831 7.126 1.00 34.40 78 GLY A N 1
ATOM 534 C CA . GLY A 1 78 ? 27.104 1.591 7.538 1.00 34.09 78 GLY A CA 1
ATOM 535 C C . GLY A 1 78 ? 27.334 1.195 8.988 1.00 33.88 78 GLY A C 1
ATOM 536 O O . GLY A 1 78 ? 27.198 0.024 9.344 1.00 34.37 78 GLY A O 1
ATOM 537 N N . SER A 1 79 ? 27.675 2.172 9.824 1.00 33.67 79 SER A N 1
ATOM 538 C CA . SER A 1 79 ? 27.964 1.965 11.230 1.00 33.07 79 SER A CA 1
ATOM 539 C C . SER A 1 79 ? 27.477 3.194 12.001 1.00 32.79 79 SER A C 1
ATOM 540 O O . SER A 1 79 ? 27.884 4.330 11.711 1.00 31.99 79 SER A O 1
ATOM 543 N N . ALA A 1 80 ? 26.592 2.974 12.971 1.00 32.13 80 ALA A N 1
ATOM 544 C CA . ALA A 1 80 ? 26.055 4.086 13.733 1.00 31.87 80 ALA A CA 1
ATOM 545 C C . ALA A 1 80 ? 27.183 4.793 14.453 1.00 31.21 80 ALA A C 1
ATOM 546 O O . ALA A 1 80 ? 27.189 6.019 14.538 1.00 31.20 80 ALA A O 1
ATOM 548 N N . LEU A 1 81 ? 28.141 4.011 14.946 1.00 30.68 81 LEU A N 1
ATOM 549 C CA . LEU A 1 81 ? 29.246 4.536 15.740 1.00 30.88 81 LEU A CA 1
ATOM 550 C C . LEU A 1 81 ? 30.131 5.444 14.906 1.00 30.78 81 LEU A C 1
ATOM 551 O O . LEU A 1 81 ? 30.382 6.580 15.293 1.00 30.83 81 LEU A O 1
ATOM 556 N N . ASN A 1 82 ? 30.605 4.903 13.780 1.00 30.38 82 ASN A N 1
ATOM 557 C CA . ASN A 1 82 ? 31.524 5.600 12.870 1.00 29.50 82 ASN A CA 1
ATOM 558 C C . ASN A 1 82 ? 30.852 6.767 12.109 1.00 29.41 82 ASN A C 1
ATOM 559 O O . ASN A 1 82 ? 31.492 7.798 11.901 1.00 28.42 82 ASN A O 1
ATOM 564 N N . ASP A 1 83 ? 29.571 6.599 11.724 1.00 29.07 83 ASP A N 1
ATOM 565 C CA . ASP A 1 83 ? 28.707 7.731 11.327 1.00 29.59 83 ASP A CA 1
ATOM 566 C C . ASP A 1 83 ? 28.652 8.880 12.425 1.00 27.70 83 ASP A C 1
ATOM 567 O O . ASP A 1 83 ? 28.945 10.039 12.117 1.00 26.84 83 ASP A O 1
ATOM 572 N N . ILE A 1 84 ? 28.286 8.579 13.679 1.00 28.32 84 ILE A N 1
ATOM 573 C CA . ILE A 1 84 ? 28.190 9.624 14.734 1.00 27.26 84 ILE A CA 1
ATOM 574 C C . ILE A 1 84 ? 29.577 10.237 15.033 1.00 27.08 84 ILE A C 1
ATOM 575 O O . ILE A 1 84 ? 29.705 11.458 15.227 1.00 26.69 84 ILE A O 1
ATOM 580 N N . LEU A 1 85 ? 30.610 9.399 15.024 1.00 26.51 85 LEU A N 1
ATOM 581 C CA . LEU A 1 85 ? 31.995 9.850 15.222 1.00 26.59 85 LEU A CA 1
ATOM 582 C C . LEU A 1 85 ? 32.381 10.947 14.222 1.00 26.27 85 LEU A C 1
ATOM 583 O O . LEU A 1 85 ? 32.912 12.001 14.602 1.00 26.67 85 LEU A O 1
ATOM 588 N N . ILE A 1 86 ? 32.079 10.708 12.958 1.00 25.84 86 ILE A N 1
ATOM 589 C CA . ILE A 1 86 ? 32.410 11.657 11.901 1.00 25.96 86 ILE A CA 1
ATOM 590 C C . ILE A 1 86 ? 31.545 12.910 12.048 1.00 25.67 86 ILE A C 1
ATOM 591 O O . ILE A 1 86 ? 32.056 14.020 11.933 1.00 25.42 86 ILE A O 1
ATOM 596 N N . HIS A 1 87 ? 30.251 12.717 12.297 1.00 25.84 87 HIS A N 1
ATOM 597 C CA . HIS A 1 87 ? 29.324 13.841 12.530 1.00 26.04 87 HIS A CA 1
ATOM 598 C C . HIS A 1 87 ? 29.809 14.730 13.659 1.00 25.93 87 HIS A C 1
ATOM 599 O O . HIS A 1 87 ? 29.951 15.936 13.473 1.00 25.40 87 HIS A O 1
ATOM 606 N N . ALA A 1 88 ? 30.065 14.131 14.823 1.00 25.48 88 ALA A N 1
ATOM 607 C CA . ALA A 1 88 ? 30.412 14.897 16.029 1.00 25.96 88 ALA A CA 1
ATOM 608 C C . ALA A 1 88 ? 31.777 15.556 15.923 1.00 25.47 88 ALA A C 1
ATOM 609 O O . ALA A 1 88 ? 31.971 16.676 16.397 1.00 25.65 88 ALA A O 1
ATOM 611 N N . THR A 1 89 ? 32.730 14.847 15.337 1.00 24.64 89 THR A N 1
ATOM 612 C CA . THR A 1 89 ? 34.042 15.416 15.097 1.00 24.72 89 THR A CA 1
ATOM 613 C C . THR A 1 89 ? 33.955 16.625 14.122 1.00 24.35 89 THR A C 1
ATOM 614 O O . THR A 1 89 ? 34.563 17.677 14.362 1.00 22.64 89 THR A O 1
ATOM 618 N N . SER A 1 90 ? 33.195 16.485 13.044 1.00 24.73 90 SER A N 1
ATOM 619 C CA . SER A 1 90 ? 33.037 17.592 12.104 1.00 25.15 90 SER A CA 1
ATOM 620 C C . SER A 1 90 ? 32.355 18.818 12.791 1.00 25.06 90 SER A C 1
ATOM 621 O O . SER A 1 90 ? 32.764 19.970 12.561 1.00 24.82 90 SER A O 1
ATOM 624 N N . LEU A 1 91 ? 31.387 18.561 13.676 1.00 25.08 91 LEU A N 1
ATOM 625 C CA . LEU A 1 91 ? 30.754 19.606 14.481 1.00 25.01 91 LEU A CA 1
ATOM 626 C C . LEU A 1 91 ? 31.783 20.288 15.371 1.00 24.61 91 LEU A C 1
ATOM 627 O O . LEU A 1 91 ? 31.907 21.501 15.354 1.00 23.45 91 LEU A O 1
ATOM 632 N N . ALA A 1 92 ? 32.522 19.489 16.152 1.00 24.18 92 ALA A N 1
ATOM 633 C CA . ALA A 1 92 ? 33.530 20.017 17.063 1.00 24.51 92 ALA A CA 1
ATOM 634 C C . ALA A 1 92 ? 34.561 20.843 16.290 1.00 24.39 92 ALA A C 1
ATOM 635 O O . ALA A 1 92 ? 34.977 21.914 16.724 1.00 23.52 92 ALA A O 1
ATOM 637 N N . ASN A 1 93 ? 34.965 20.352 15.128 1.00 24.40 93 ASN A N 1
ATOM 638 C CA . ASN A 1 93 ? 35.953 21.063 14.320 1.00 24.92 93 ASN A CA 1
ATOM 639 C C . ASN A 1 93 ? 35.404 22.422 13.866 1.00 24.82 93 ASN A C 1
ATOM 640 O O . ASN A 1 93 ? 36.144 23.407 13.792 1.00 25.64 93 ASN A O 1
ATOM 645 N N . PHE A 1 94 ? 34.127 22.465 13.533 1.00 25.42 94 PHE A N 1
ATOM 646 C CA . PHE A 1 94 ? 33.490 23.738 13.170 1.00 25.96 94 PHE A CA 1
ATOM 647 C C . PHE A 1 94 ? 33.525 24.702 14.365 1.00 25.65 94 PHE A C 1
ATOM 648 O O . PHE A 1 94 ? 33.895 25.851 14.236 1.00 25.17 94 PHE A O 1
ATOM 656 N N . LEU A 1 95 ? 33.158 24.187 15.527 1.00 25.64 95 LEU A N 1
ATOM 657 C CA . LEU A 1 95 ? 33.008 25.001 16.738 1.00 26.77 95 LEU A CA 1
ATOM 658 C C . LEU A 1 95 ? 34.300 25.677 17.178 1.00 27.38 95 LEU A C 1
ATOM 659 O O . LEU A 1 95 ? 34.255 26.772 17.735 1.00 28.16 95 LEU A O 1
ATOM 664 N N . ILE A 1 96 ? 35.436 25.017 16.959 1.00 27.87 96 ILE A N 1
ATOM 665 C CA . ILE A 1 96 ? 36.751 25.576 17.323 1.00 29.67 96 ILE A CA 1
ATOM 666 C C . ILE A 1 96 ? 37.301 26.498 16.253 1.00 30.43 96 ILE A C 1
ATOM 667 O O . ILE A 1 96 ? 38.263 27.230 16.515 1.00 30.45 96 ILE A O 1
ATOM 672 N N . SER A 1 97 ? 36.724 26.433 15.047 1.00 31.42 97 SER A N 1
ATOM 673 C CA . SER A 1 97 ? 37.079 27.347 13.950 1.00 32.82 97 SER A CA 1
ATOM 674 C C . SER A 1 97 ? 36.759 28.798 14.285 1.00 34.00 97 SER A C 1
ATOM 675 O O . SER A 1 97 ? 35.913 29.089 15.121 1.00 34.47 97 SER A O 1
ATOM 678 N N . ARG A 1 98 ? 37.437 29.724 13.615 1.00 36.72 98 ARG A N 1
ATOM 679 C CA . ARG A 1 98 ? 37.221 31.152 13.894 1.00 37.80 98 ARG A CA 1
ATOM 680 C C . ARG A 1 98 ? 35.738 31.510 13.772 1.00 38.53 98 ARG A C 1
ATOM 681 O O . ARG A 1 98 ? 35.184 32.211 14.618 1.00 38.88 98 ARG A O 1
ATOM 689 N N . GLU A 1 99 ? 35.103 31.004 12.716 1.00 39.33 99 GLU A N 1
ATOM 690 C CA . GLU A 1 99 ? 33.667 31.194 12.479 1.00 39.61 99 GLU A CA 1
ATOM 691 C C . GLU A 1 99 ? 32.854 30.558 13.588 1.00 39.05 99 GLU A C 1
ATOM 692 O O . GLU A 1 99 ? 31.955 31.176 14.154 1.00 39.20 99 GLU A O 1
ATOM 698 N N . GLY A 1 100 ? 33.185 29.321 13.914 1.00 38.20 100 GLY A N 1
ATOM 699 C CA . GLY A 1 100 ? 32.514 28.605 15.008 1.00 38.03 100 GLY A CA 1
ATOM 700 C C . GLY A 1 100 ? 32.555 29.238 16.377 1.00 37.77 100 GLY A C 1
ATOM 701 O O . GLY A 1 100 ? 31.697 28.960 17.200 1.00 39.21 100 GLY A O 1
ATOM 702 N N . THR A 1 101 ? 33.542 30.097 16.635 1.00 37.41 101 THR A N 1
ATOM 703 C CA . THR A 1 101 ? 33.668 30.769 17.931 1.00 36.68 101 THR A CA 1
ATOM 704 C C . THR A 1 101 ? 32.534 31.777 18.219 1.00 36.59 101 THR A C 1
ATOM 705 O O . THR A 1 101 ? 32.305 32.183 19.367 1.00 35.92 101 THR A O 1
ATOM 709 N N . ILE A 1 102 ? 31.826 32.167 17.171 1.00 34.83 102 ILE A N 1
ATOM 710 C CA . ILE A 1 102 ? 30.641 33.025 17.265 1.00 34.80 102 ILE A CA 1
ATOM 711 C C . ILE A 1 102 ? 29.540 32.342 18.066 1.00 33.90 102 ILE A C 1
ATOM 712 O O . ILE A 1 102 ? 28.736 33.008 18.725 1.00 33.85 102 ILE A O 1
ATOM 717 N N . ILE A 1 103 ? 29.512 31.014 18.038 1.00 32.84 103 ILE A N 1
ATOM 718 C CA . ILE A 1 103 ? 28.475 30.279 18.761 1.00 32.62 103 ILE A CA 1
ATOM 719 C C . ILE A 1 103 ? 28.529 30.595 20.263 1.00 31.58 103 ILE A C 1
ATOM 720 O O . ILE A 1 103 ? 27.486 30.842 20.861 1.00 31.54 103 ILE A O 1
ATOM 725 N N . ASN A 1 104 ? 29.732 30.610 20.840 1.00 31.26 104 ASN A N 1
ATOM 726 C CA . ASN A 1 104 ? 29.925 30.971 22.287 1.00 31.61 104 ASN A CA 1
ATOM 727 C C . ASN A 1 104 ? 29.247 32.273 22.608 1.00 31.61 104 ASN A C 1
ATOM 728 O O . ASN A 1 104 ? 28.495 32.403 23.578 1.00 29.98 104 ASN A O 1
ATOM 733 N N . GLU A 1 105 ? 29.582 33.252 21.786 1.00 30.58 105 GLU A N 1
ATOM 734 C CA . GLU A 1 105 ? 29.130 34.607 21.950 1.00 31.40 105 GLU A CA 1
ATOM 735 C C . GLU A 1 105 ? 27.631 34.728 21.843 1.00 29.55 105 GLU A C 1
ATOM 736 O O . GLU A 1 105 ? 27.029 35.418 22.657 1.00 29.92 105 GLU A O 1
ATOM 742 N N . LEU A 1 106 ? 27.032 34.067 20.852 1.00 28.46 106 LEU A N 1
ATOM 743 C CA . LEU A 1 106 ? 25.589 34.108 20.663 1.00 27.61 106 LEU A CA 1
ATOM 744 C C . LEU A 1 106 ? 24.836 33.437 21.808 1.00 26.68 106 LEU A C 1
ATOM 745 O O . LEU A 1 106 ? 23.860 33.964 22.318 1.00 25.89 106 LEU A O 1
ATOM 750 N N . VAL A 1 107 ? 25.318 32.274 22.218 1.00 25.76 107 VAL A N 1
ATOM 751 C CA . VAL A 1 107 ? 24.708 31.546 23.351 1.00 25.69 107 VAL A CA 1
ATOM 752 C C . VAL A 1 107 ? 24.873 32.363 24.641 1.00 24.74 107 VAL A C 1
ATOM 753 O O . VAL A 1 107 ? 23.975 32.410 25.510 1.00 25.76 107 VAL A O 1
ATOM 757 N N . GLY A 1 108 ? 26.023 33.027 24.784 1.00 24.91 108 GLY A N 1
ATOM 758 C CA . GLY A 1 108 ? 26.249 33.906 25.905 1.00 25.26 108 GLY A CA 1
ATOM 759 C C . GLY A 1 108 ? 25.213 35.006 25.969 1.00 24.94 108 GLY A C 1
ATOM 760 O O . GLY A 1 108 ? 24.569 35.229 27.007 1.00 24.68 108 GLY A O 1
ATOM 761 N N . GLU A 1 109 ? 25.051 35.710 24.846 1.00 25.43 109 GLU A N 1
ATOM 762 C CA . GLU A 1 109 ? 24.028 36.747 24.740 1.00 25.93 109 GLU A CA 1
ATOM 763 C C . GLU A 1 109 ? 22.646 36.190 24.947 1.00 25.13 109 GLU A C 1
ATOM 764 O O . GLU A 1 109 ? 21.793 36.897 25.470 1.00 25.74 109 GLU A O 1
ATOM 770 N N . GLY A 1 110 ? 22.416 34.953 24.500 1.00 25.72 110 GLY A N 1
ATOM 771 C CA . GLY A 1 110 ? 21.108 34.304 24.557 1.00 25.58 110 GLY A CA 1
ATOM 772 C C . GLY A 1 110 ? 20.589 34.010 25.957 1.00 26.48 110 GLY A C 1
ATOM 773 O O . GLY A 1 110 ? 19.383 33.800 26.123 1.00 26.90 110 GLY A O 1
ATOM 774 N N . GLN A 1 111 ? 21.488 34.014 26.952 1.00 26.32 111 GLN A N 1
ATOM 775 C CA . GLN A 1 111 ? 21.103 33.884 28.359 1.00 26.68 111 GLN A CA 1
ATOM 776 C C . GLN A 1 111 ? 20.311 35.089 28.816 1.00 27.40 111 GLN A C 1
ATOM 777 O O . GLN A 1 111 ? 19.584 35.006 29.829 1.00 27.98 111 GLN A O 1
ATOM 783 N N . PHE A 1 112 ? 20.468 36.208 28.099 1.00 28.33 112 PHE A N 1
ATOM 784 C CA . PHE A 1 112 ? 19.819 37.478 28.417 1.00 29.21 112 PHE A CA 1
ATOM 785 C C . PHE A 1 112 ? 18.803 37.924 27.367 1.00 29.43 112 PHE A C 1
ATOM 786 O O . PHE A 1 112 ? 18.102 38.909 27.565 1.00 30.16 112 PHE A O 1
ATOM 794 N N . ASP A 1 113 ? 18.736 37.214 26.251 1.00 29.67 113 ASP A N 1
ATOM 795 C CA . ASP A 1 113 ? 17.927 37.633 25.103 1.00 29.85 113 ASP A CA 1
ATOM 796 C C . ASP A 1 113 ? 17.289 36.369 24.541 1.00 30.11 113 ASP A C 1
ATOM 797 O O . ASP A 1 113 ? 17.908 35.626 23.784 1.00 29.72 113 ASP A O 1
ATOM 802 N N . SER A 1 114 ? 16.055 36.115 24.961 1.00 30.42 114 SER A N 1
ATOM 803 C CA . SER A 1 114 ? 15.313 34.919 24.540 1.00 30.64 114 SER A CA 1
ATOM 804 C C . SER A 1 114 ? 14.960 34.962 23.045 1.00 30.71 114 SER A C 1
ATOM 805 O O . SER A 1 114 ? 14.718 33.921 22.430 1.00 30.63 114 SER A O 1
ATOM 808 N N . LYS A 1 115 ? 14.935 36.166 22.461 1.00 30.81 115 LYS A N 1
ATOM 809 C CA . LYS A 1 115 ? 14.633 36.318 21.041 1.00 30.80 115 LYS A CA 1
ATOM 810 C C . LYS A 1 115 ? 15.775 35.684 20.220 1.00 30.37 115 LYS A C 1
ATOM 811 O O . LYS A 1 115 ? 15.525 34.922 19.275 1.00 30.17 115 LYS A O 1
ATOM 817 N N . LEU A 1 116 ? 17.016 35.976 20.621 1.00 29.16 116 LEU A N 1
ATOM 818 C CA . LEU A 1 116 ? 18.208 35.391 20.023 1.00 28.67 116 LEU A CA 1
ATOM 819 C C . LEU A 1 116 ? 18.254 33.863 20.218 1.00 28.00 116 LEU A C 1
ATOM 820 O O . LEU A 1 116 ? 18.535 33.121 19.287 1.00 27.00 116 LEU A O 1
ATOM 825 N N . ALA A 1 117 ? 17.952 33.404 21.438 1.00 28.11 117 ALA A N 1
ATOM 826 C CA . ALA A 1 117 ? 17.950 31.981 21.746 1.00 27.97 117 ALA A CA 1
ATOM 827 C C . ALA A 1 117 ? 16.961 31.223 20.868 1.00 27.34 117 ALA A C 1
ATOM 828 O O . ALA A 1 117 ? 17.252 30.143 20.360 1.00 25.98 117 ALA A O 1
ATOM 830 N N . GLU A 1 118 ? 15.776 31.781 20.689 1.00 28.30 118 GLU A N 1
ATOM 831 C CA . GLU A 1 118 ? 14.799 31.164 19.794 1.00 28.84 118 GLU A CA 1
ATOM 832 C C . GLU A 1 118 ? 15.409 30.976 18.400 1.00 28.48 118 GLU A C 1
ATOM 833 O O . GLU A 1 118 ? 15.294 29.906 17.779 1.00 27.42 118 GLU A O 1
ATOM 839 N N . GLU A 1 119 ? 16.079 32.018 17.929 1.00 28.86 119 GLU A N 1
ATOM 840 C CA . GLU A 1 119 ? 16.713 31.979 16.633 1.00 30.01 119 GLU A CA 1
ATOM 841 C C . GLU A 1 119 ? 17.779 30.892 16.517 1.00 29.29 119 GLU A C 1
ATOM 842 O O . GLU A 1 119 ? 17.780 30.113 15.539 1.00 30.68 119 GLU A O 1
ATOM 848 N N . TYR A 1 120 ? 18.684 30.801 17.482 1.00 28.52 120 TYR A N 1
ATOM 849 C CA . TYR A 1 120 ? 19.733 29.805 17.318 1.00 28.00 120 TYR A CA 1
ATOM 850 C C . TYR A 1 120 ? 19.221 28.393 17.519 1.00 27.48 120 TYR A C 1
ATOM 851 O O . TYR A 1 120 ? 19.775 27.473 16.961 1.00 27.56 120 TYR A O 1
ATOM 860 N N . ARG A 1 121 ? 18.192 28.214 18.325 1.00 27.30 121 ARG A N 1
ATOM 861 C CA . ARG A 1 121 ? 17.635 26.881 18.542 1.00 27.25 121 ARG A CA 1
ATOM 862 C C . ARG A 1 121 ? 17.045 26.307 17.258 1.00 28.39 121 ARG A C 1
ATOM 863 O O . ARG A 1 121 ? 17.307 25.147 16.918 1.00 29.08 121 ARG A O 1
ATOM 871 N N . VAL A 1 122 ? 16.246 27.114 16.568 1.00 28.31 122 VAL A N 1
ATOM 872 C CA . VAL A 1 122 ? 15.583 26.620 15.352 1.00 29.06 122 VAL A CA 1
ATOM 873 C C . VAL A 1 122 ? 16.520 26.659 14.149 1.00 28.58 122 VAL A C 1
ATOM 874 O O . VAL A 1 122 ? 16.527 25.727 13.348 1.00 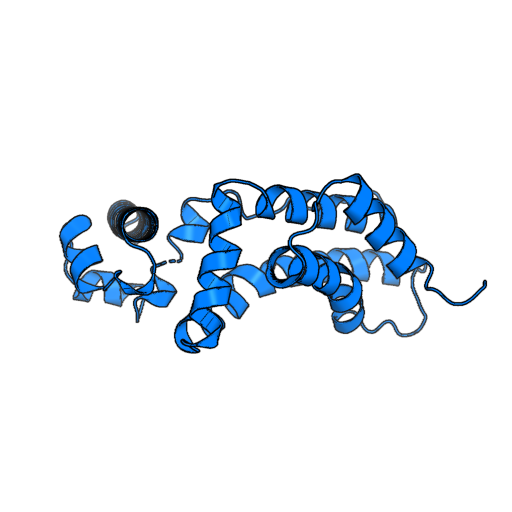29.11 122 VAL A O 1
ATOM 878 N N . ARG A 1 123 ? 17.352 27.690 14.040 1.00 28.96 123 ARG A N 1
ATOM 879 C CA . ARG A 1 123 ? 18.145 27.905 12.794 1.00 28.79 123 ARG A CA 1
ATOM 880 C C . ARG A 1 123 ? 19.515 27.224 12.805 1.00 28.40 123 ARG A C 1
ATOM 881 O O . ARG A 1 123 ? 20.020 26.874 11.756 1.00 27.19 123 ARG A O 1
ATOM 889 N N . TYR A 1 124 ? 20.145 27.091 13.980 1.00 29.12 124 TYR A N 1
ATOM 890 C CA . TYR A 1 124 ? 21.450 26.434 14.069 1.00 28.98 124 TYR A CA 1
ATOM 891 C C . TYR A 1 124 ? 21.365 25.028 14.650 1.00 29.31 124 TYR A C 1
ATOM 892 O O . TYR A 1 124 ? 21.724 24.072 13.972 1.00 28.62 124 TYR A O 1
ATOM 901 N N . PHE A 1 125 ? 20.900 24.925 15.896 1.00 28.40 125 PHE A N 1
ATOM 902 C CA . PHE A 1 125 ? 20.937 23.672 16.665 1.00 29.57 125 PHE A CA 1
ATOM 903 C C . PHE A 1 125 ? 19.986 22.599 16.119 1.00 29.70 125 PHE A C 1
ATOM 904 O O . PHE A 1 125 ? 20.391 21.454 15.954 1.00 28.06 125 PHE A O 1
ATOM 912 N N . GLN A 1 126 ? 18.734 22.962 15.836 1.00 31.04 126 GLN A N 1
ATOM 913 C CA . GLN A 1 126 ? 17.741 21.974 15.309 1.00 31.08 126 GLN A CA 1
ATOM 914 C C . GLN A 1 126 ? 18.227 21.236 14.053 1.00 30.54 126 GLN A C 1
ATOM 915 O O . GLN A 1 126 ? 18.166 20.012 14.011 1.00 29.80 126 GLN A O 1
ATOM 921 N N . PRO A 1 127 ? 18.682 21.970 13.017 1.00 30.87 127 PRO A N 1
ATOM 922 C CA . PRO A 1 127 ? 19.130 21.246 11.832 1.00 30.78 127 PRO A CA 1
ATOM 923 C C . PRO A 1 127 ? 20.285 20.274 12.083 1.00 30.25 127 PRO A C 1
ATOM 924 O O . PRO A 1 127 ? 20.317 19.230 11.458 1.00 29.68 127 PRO A O 1
ATOM 928 N N . ARG A 1 128 ? 21.211 20.606 12.987 1.00 29.91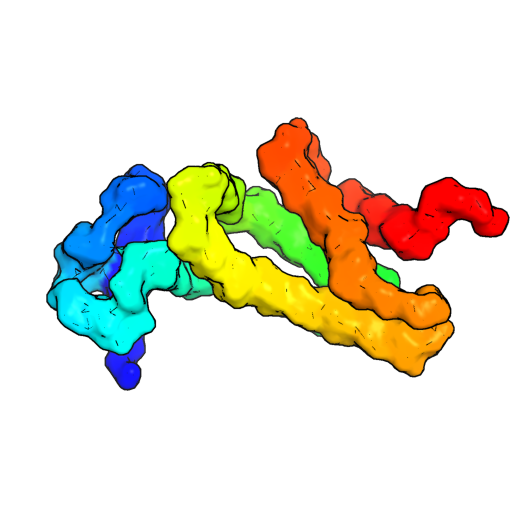 128 ARG A N 1
ATOM 929 C CA . ARG A 1 128 ? 22.328 19.696 13.255 1.00 30.32 128 ARG A CA 1
ATOM 930 C C . ARG A 1 128 ? 21.859 18.488 14.037 1.00 29.41 128 ARG A C 1
ATOM 931 O O . ARG A 1 128 ? 22.303 17.371 13.777 1.00 28.87 128 ARG A O 1
ATOM 939 N N . ARG A 1 129 ? 20.977 18.728 15.010 1.00 28.25 129 ARG A N 1
ATOM 940 C CA . ARG A 1 129 ? 20.373 17.624 15.762 1.00 28.13 129 ARG A CA 1
ATOM 941 C C . ARG A 1 129 ? 19.562 16.721 14.827 1.00 27.30 129 ARG A C 1
ATOM 942 O O . ARG A 1 129 ? 19.630 15.506 14.940 1.00 27.45 129 ARG A O 1
ATOM 950 N N . LEU A 1 130 ? 18.794 17.310 13.919 1.00 27.10 130 LEU A N 1
ATOM 951 C CA . LEU A 1 130 ? 18.115 16.510 12.888 1.00 27.05 130 LEU A CA 1
ATOM 952 C C . LEU A 1 130 ? 19.056 15.535 1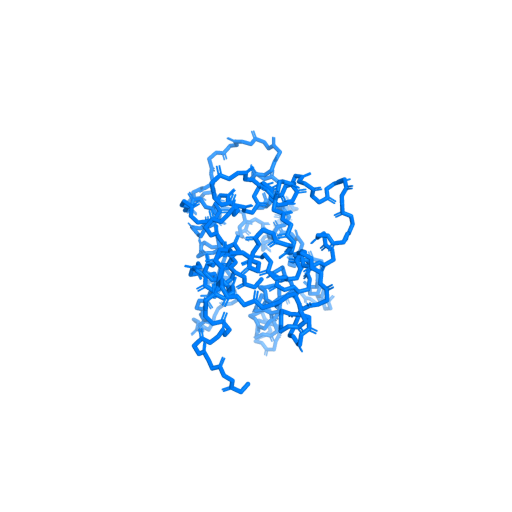2.154 1.00 27.01 130 LEU A C 1
ATOM 953 O O . LEU A 1 130 ? 18.696 14.384 11.901 1.00 27.65 130 LEU A O 1
ATOM 958 N N . GLN A 1 131 ? 20.242 16.001 11.792 1.00 26.76 131 GLN A N 1
ATOM 959 C CA . GLN A 1 131 ? 21.214 15.171 11.093 1.00 27.39 131 GLN A CA 1
ATOM 960 C C . GLN A 1 131 ? 21.650 14.004 11.954 1.00 27.02 131 GLN A C 1
ATOM 961 O O . GLN A 1 131 ? 21.791 12.885 11.455 1.00 26.41 131 GLN A O 1
ATOM 967 N N . ALA A 1 132 ? 21.869 14.281 13.240 1.00 26.99 132 ALA A N 1
ATOM 968 C CA . ALA A 1 132 ? 22.231 13.264 14.204 1.00 26.82 132 ALA A CA 1
ATOM 969 C C . ALA A 1 132 ? 21.113 12.226 14.363 1.00 26.55 132 ALA A C 1
ATOM 970 O O . ALA A 1 132 ? 21.395 11.044 14.474 1.00 26.25 132 ALA A O 1
ATOM 972 N N . LYS A 1 133 ? 19.857 12.675 14.372 1.00 26.84 133 LYS A N 1
ATOM 973 C CA . LYS A 1 133 ? 18.690 11.776 14.442 1.00 27.10 133 LYS A CA 1
ATOM 974 C C . LYS A 1 133 ? 18.668 10.789 13.265 1.00 27.39 133 LYS A C 1
ATOM 975 O O . LYS A 1 133 ? 18.398 9.610 13.434 1.00 26.61 133 LYS A O 1
ATOM 981 N N . GLN A 1 134 ? 18.971 11.309 12.081 1.00 27.40 134 GLN A N 1
ATOM 982 C CA . GLN A 1 134 ? 18.986 10.521 10.856 1.00 28.31 134 GLN A CA 1
ATOM 983 C C . GLN A 1 134 ? 20.026 9.381 10.907 1.00 28.06 134 GLN A C 1
ATOM 984 O O . GLN A 1 134 ? 19.740 8.242 10.514 1.00 28.10 134 GLN A O 1
ATOM 990 N N . LEU A 1 135 ? 21.206 9.673 11.456 1.00 28.59 135 LEU A N 1
ATOM 991 C CA . LEU A 1 135 ? 22.261 8.666 11.631 1.00 28.90 135 LEU A CA 1
ATOM 992 C C . LEU A 1 135 ? 21.870 7.623 12.662 1.00 29.38 135 LEU A C 1
ATOM 993 O O . LEU A 1 135 ? 22.137 6.442 12.475 1.00 29.22 135 LEU A O 1
ATOM 998 N N . LEU A 1 136 ? 21.251 8.060 13.761 1.00 29.94 136 LEU A N 1
ATOM 999 C CA . LEU A 1 136 ? 20.820 7.122 14.806 1.00 31.15 136 LEU A CA 1
ATOM 1000 C C . LEU A 1 136 ? 19.710 6.202 14.285 1.00 31.84 136 LEU A C 1
ATOM 1001 O O . LEU A 1 136 ? 19.732 5.003 14.541 1.00 32.32 136 LEU A O 1
ATOM 1006 N N . GLU A 1 137 ? 18.763 6.778 13.543 1.00 33.18 137 GLU A N 1
ATOM 1007 C CA . GLU A 1 137 ? 17.668 6.007 12.932 1.00 34.33 137 GLU A CA 1
ATOM 1008 C C . GLU A 1 137 ? 18.144 4.961 11.931 1.00 34.82 137 GLU A C 1
ATOM 1009 O O . GLU A 1 137 ? 17.450 3.960 11.720 1.00 35.21 137 GLU A O 1
ATOM 1015 N N . LYS A 1 138 ? 19.305 5.179 11.316 1.00 35.49 138 LYS A N 1
ATOM 1016 C CA . LYS A 1 138 ? 19.924 4.136 10.487 1.00 36.40 138 LYS A CA 1
ATOM 1017 C C . LYS A 1 138 ? 20.368 2.989 11.397 1.00 36.67 138 LYS A C 1
ATOM 1018 O O . LYS A 1 138 ? 20.103 1.819 11.103 1.00 36.47 138 LYS A O 1
ATOM 1024 N N . GLY A 1 139 ? 21.032 3.336 12.501 1.00 36.99 139 GLY A N 1
ATOM 1025 C CA . GLY A 1 139 ? 21.505 2.352 13.490 1.00 37.38 139 GLY A CA 1
ATOM 1026 C C . GLY A 1 139 ? 20.401 1.517 14.118 1.00 37.72 139 GLY A C 1
ATOM 1027 O O . GLY A 1 139 ? 20.570 0.315 14.332 1.00 37.90 139 GLY A O 1
ATOM 1028 N N . ILE A 1 140 ? 19.269 2.153 14.407 1.00 38.24 140 ILE A N 1
ATOM 1029 C CA . ILE A 1 140 ? 18.096 1.461 14.947 1.00 38.48 140 ILE A CA 1
ATOM 1030 C C . ILE A 1 140 ? 17.598 0.423 13.947 1.00 39.00 140 ILE A C 1
ATOM 1031 O O . ILE A 1 140 ? 17.433 -0.747 14.296 1.00 39.13 140 ILE A O 1
ATOM 1036 N N . LYS A 1 141 ? 17.371 0.834 12.701 1.00 39.75 141 LYS A N 1
ATOM 1037 C CA . LYS A 1 141 ? 16.885 -0.115 11.686 1.00 40.15 141 LYS A CA 1
ATOM 1038 C C . LYS A 1 141 ? 17.962 -1.118 11.237 1.00 40.59 141 LYS A C 1
ATOM 1039 O O . LYS A 1 141 ? 17.648 -2.118 10.602 1.00 40.35 141 LYS A O 1
ATOM 1045 N N . ARG A 1 142 ? 19.220 -0.839 11.570 1.00 41.05 142 ARG A N 1
ATOM 1046 C CA . ARG A 1 142 ? 20.317 -1.795 11.393 1.00 41.33 142 ARG A CA 1
ATOM 1047 C C . ARG A 1 142 ? 20.359 -2.819 12.533 1.00 41.47 142 ARG A C 1
ATOM 1048 O O . ARG A 1 142 ? 21.089 -3.806 12.459 1.00 41.23 142 ARG A O 1
ATOM 1056 N N . GLY A 1 143 ? 19.598 -2.565 13.595 1.00 41.77 143 GLY A N 1
ATOM 1057 C CA . GLY A 1 143 ? 19.550 -3.454 14.754 1.00 42.11 143 GLY A CA 1
ATOM 1058 C C . GLY A 1 143 ? 20.820 -3.468 15.591 1.00 42.42 143 GLY A C 1
ATOM 1059 O O . GLY A 1 143 ? 21.138 -4.478 16.220 1.00 42.56 143 GLY A O 1
ATOM 1060 N N . GLU A 1 144 ? 21.547 -2.351 15.611 1.00 42.73 144 GLU A N 1
ATOM 1061 C CA . GLU A 1 144 ? 22.780 -2.265 16.393 1.00 43.08 144 GLU A CA 1
ATOM 1062 C C . GLU A 1 144 ? 22.639 -1.379 17.646 1.00 43.02 144 GLU A C 1
ATOM 1063 O O . GLU A 1 144 ? 23.535 -1.362 18.498 1.00 43.10 144 GLU A O 1
ATOM 1069 N N . LEU A 1 145 ? 21.514 -0.678 17.780 1.00 42.95 145 LEU A N 1
ATOM 1070 C CA . LEU A 1 145 ? 21.307 0.200 18.931 1.00 43.14 145 LEU A CA 1
ATOM 1071 C C . LEU A 1 145 ? 20.350 -0.363 19.992 1.00 43.28 145 LEU A C 1
ATOM 1072 O O . LEU A 1 145 ? 19.740 -1.415 19.806 1.00 43.33 145 LEU A O 1
ATOM 1077 N N . LYS A 1 146 ? 20.263 0.356 21.111 1.00 43.13 146 LYS A N 1
ATOM 1078 C CA . LYS A 1 146 ? 19.429 -0.004 22.257 1.00 43.03 146 LYS A CA 1
ATOM 1079 C C . LYS A 1 146 ? 17.951 -0.246 21.916 1.00 42.74 146 LYS A C 1
ATOM 1080 O O . LYS A 1 146 ? 17.363 0.443 21.076 1.00 42.78 146 LYS A O 1
ATOM 1086 N N . GLU A 1 147 ? 17.384 -1.249 22.585 1.00 42.14 147 GLU A N 1
ATOM 1087 C CA . GLU A 1 147 ? 15.938 -1.495 22.630 1.00 41.59 147 GLU A CA 1
ATOM 1088 C C . GLU A 1 147 ? 15.129 -0.277 23.116 1.00 40.71 147 GLU A C 1
ATOM 1089 O O . GLU A 1 147 ? 15.312 0.183 24.248 1.00 40.74 147 GLU A O 1
ATOM 1095 N N . ASN A 1 148 ? 14.222 0.207 22.259 1.00 39.70 148 ASN A N 1
ATOM 1096 C CA . ASN A 1 148 ? 13.426 1.424 22.498 1.00 38.76 148 ASN A CA 1
ATOM 1097 C C . ASN A 1 148 ? 14.291 2.647 22.830 1.00 37.86 148 ASN A C 1
ATOM 1098 O O . ASN A 1 148 ? 14.151 3.273 23.886 1.00 37.99 148 ASN A O 1
ATOM 1103 N N . LEU A 1 149 ? 15.179 2.983 21.905 1.00 36.25 149 LEU A N 1
ATOM 1104 C CA . LEU A 1 149 ? 16.111 4.088 22.101 1.00 35.46 149 LEU A CA 1
ATOM 1105 C C . LEU A 1 149 ? 15.392 5.427 22.126 1.00 33.59 149 LEU A C 1
ATOM 1106 O O . LEU A 1 149 ? 14.553 5.695 21.276 1.00 33.42 149 LEU A O 1
ATOM 1111 N N . ASP A 1 150 ? 15.742 6.275 23.090 1.00 31.57 150 ASP A N 1
ATOM 1112 C CA . ASP A 1 150 ? 15.247 7.643 23.109 1.00 30.18 150 ASP A CA 1
ATOM 1113 C C . ASP A 1 150 ? 16.224 8.471 22.290 1.00 29.57 150 ASP A C 1
ATOM 1114 O O . ASP A 1 150 ? 17.276 8.864 22.791 1.00 28.40 150 ASP A O 1
ATOM 1119 N N . ILE A 1 151 ? 15.862 8.725 21.039 1.00 28.27 151 ILE A N 1
ATOM 1120 C CA . ILE A 1 151 ? 16.770 9.381 20.080 1.00 28.28 151 ILE A CA 1
ATOM 1121 C C . ILE A 1 151 ? 17.268 10.735 20.607 1.00 27.62 151 ILE A C 1
ATOM 1122 O O . ILE A 1 151 ? 18.469 10.983 20.662 1.00 28.13 151 ILE A O 1
ATOM 1127 N N . GLU A 1 152 ? 16.337 11.589 21.003 1.00 26.92 152 GLU A N 1
ATOM 1128 C CA . GLU A 1 152 ? 16.648 12.940 21.455 1.00 27.21 152 GLU A CA 1
ATOM 1129 C C . GLU A 1 152 ? 17.550 12.963 22.697 1.00 26.60 152 GLU A C 1
ATOM 1130 O O . GLU A 1 152 ? 18.483 13.760 22.781 1.00 25.24 152 GLU A O 1
ATOM 1136 N N . LEU A 1 153 ? 17.292 12.064 23.645 1.00 26.65 153 LEU A N 1
ATOM 1137 C CA . LEU A 1 153 ? 18.169 11.907 24.805 1.00 26.95 153 LEU A CA 1
ATOM 1138 C C . LEU A 1 153 ? 19.567 11.429 24.392 1.00 26.99 153 LEU A C 1
ATOM 1139 O O . LEU A 1 153 ? 20.587 11.846 24.960 1.00 27.72 153 LEU A O 1
ATOM 1144 N N . SER A 1 154 ? 19.600 10.543 23.410 1.00 26.35 154 SER A N 1
ATOM 1145 C CA . SER A 1 154 ? 20.851 9.993 22.886 1.00 26.16 154 SER A CA 1
ATOM 1146 C C . SER A 1 154 ? 21.713 11.065 22.232 1.00 25.00 154 SER A C 1
ATOM 1147 O O . SER A 1 154 ? 22.931 11.054 22.381 1.00 24.28 154 SER A O 1
ATOM 1150 N N . ILE A 1 155 ? 21.063 11.995 21.538 1.00 24.19 155 ILE A N 1
ATOM 1151 C CA . ILE A 1 155 ? 21.731 13.116 20.926 1.00 24.81 155 ILE A CA 1
ATOM 1152 C C . ILE A 1 155 ? 22.247 14.054 22.047 1.00 24.77 155 ILE A C 1
ATOM 1153 O O . ILE A 1 155 ? 23.360 14.571 21.935 1.00 24.15 155 ILE A O 1
ATOM 1158 N N . ASP A 1 156 ? 21.449 14.219 23.111 1.00 25.33 156 ASP A N 1
ATOM 1159 C CA . ASP A 1 156 ? 21.864 14.980 24.308 1.00 25.91 156 ASP A CA 1
ATOM 1160 C C . ASP A 1 156 ? 23.148 14.419 24.925 1.00 26.14 156 ASP A C 1
ATOM 1161 O O . ASP A 1 156 ? 23.955 15.181 25.413 1.00 25.35 156 ASP A O 1
ATOM 1166 N N . LEU A 1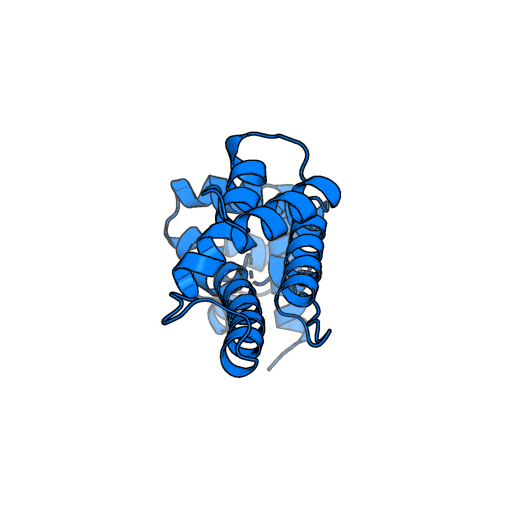 157 ? 23.323 13.098 24.917 1.00 27.79 157 LEU A N 1
ATOM 1167 C CA . LEU A 1 157 ? 24.560 12.484 25.427 1.00 28.50 157 LEU A CA 1
ATOM 1168 C C . LEU A 1 157 ? 25.831 12.828 24.649 1.00 29.02 157 LEU A C 1
ATOM 1169 O O . LEU A 1 157 ? 26.925 12.785 25.205 1.00 28.46 157 LEU A O 1
ATOM 1174 N N . ILE A 1 158 ? 25.691 13.138 23.361 1.00 29.83 158 ILE A N 1
ATOM 1175 C CA . ILE A 1 158 ? 26.825 13.452 22.503 1.00 30.21 158 ILE A CA 1
ATOM 1176 C C . ILE A 1 158 ? 27.017 14.958 22.413 1.00 30.49 158 ILE A C 1
ATOM 1177 O O . ILE A 1 158 ? 28.091 15.504 22.724 1.00 31.91 158 ILE A O 1
ATOM 1182 N N . TYR A 1 159 ? 25.956 15.647 22.037 1.00 30.05 159 TYR A N 1
ATOM 1183 C CA . TYR A 1 159 ? 25.968 17.105 21.968 1.00 29.33 159 TYR A CA 1
ATOM 1184 C C . TYR A 1 159 ? 26.189 17.795 23.306 1.00 28.76 159 TYR A C 1
ATOM 1185 O O . TYR A 1 159 ? 26.879 18.801 23.374 1.00 27.69 159 TYR A O 1
ATOM 1194 N N . GLY A 1 160 ? 25.549 17.304 24.360 1.00 28.03 160 GLY A N 1
ATOM 1195 C CA . GLY A 1 160 ? 25.681 17.928 25.669 1.00 26.98 160 GLY A CA 1
ATOM 1196 C C . GLY A 1 160 ? 27.123 18.118 26.108 1.00 26.68 160 GLY A C 1
ATOM 1197 O O . GLY A 1 160 ? 27.513 19.220 26.459 1.00 26.91 160 GLY A O 1
ATOM 1198 N N . PRO A 1 161 ? 27.901 17.024 26.190 1.00 26.15 161 PRO A N 1
ATOM 1199 C CA . PRO A 1 161 ? 29.311 17.161 26.548 1.00 25.78 161 PRO A CA 1
ATOM 1200 C C . PRO A 1 161 ? 30.096 18.087 25.633 1.00 25.48 161 PRO A C 1
ATOM 1201 O O . PRO A 1 161 ? 30.956 18.796 26.113 1.00 24.74 161 PRO A O 1
ATOM 1205 N N . ILE A 1 162 ? 29.766 18.105 24.344 1.00 25.29 162 ILE A N 1
ATOM 1206 C CA . ILE A 1 162 ? 30.460 18.964 23.374 1.00 25.10 162 ILE A CA 1
ATOM 1207 C C . ILE A 1 162 ? 30.263 20.443 23.752 1.00 25.06 162 ILE A C 1
ATOM 1208 O O . ILE A 1 162 ? 31.233 21.209 23.921 1.00 24.35 162 ILE A O 1
ATOM 1213 N N . PHE A 1 163 ? 29.012 20.837 23.906 1.00 24.89 163 PHE A N 1
ATOM 1214 C CA . PHE A 1 163 ? 28.673 22.208 24.222 1.00 25.23 163 PHE A CA 1
ATOM 1215 C C . PHE A 1 163 ? 29.038 22.625 25.646 1.00 25.10 163 PHE A C 1
ATOM 1216 O O . PHE A 1 163 ? 29.428 23.763 25.877 1.00 25.09 163 PHE A O 1
ATOM 1224 N N . TYR A 1 164 ? 28.965 21.680 26.571 1.00 25.32 164 TYR A N 1
ATOM 1225 C CA . TYR A 1 164 ? 29.483 21.870 27.923 1.00 25.43 164 TYR A CA 1
ATOM 1226 C C . TYR A 1 164 ? 30.972 22.220 27.876 1.00 25.57 164 TYR A C 1
ATOM 1227 O O . TYR A 1 164 ? 31.385 23.184 28.499 1.00 26.33 164 TYR A O 1
ATOM 1236 N N . ARG A 1 165 ? 31.780 21.452 27.136 1.00 25.16 165 ARG A N 1
ATOM 1237 C CA . ARG A 1 165 ? 33.217 21.792 26.996 1.00 25.03 165 ARG A CA 1
ATOM 1238 C C . ARG A 1 165 ? 33.414 23.173 26.357 1.00 23.75 165 ARG A C 1
ATOM 1239 O O . ARG A 1 165 ? 34.232 23.971 26.809 1.00 22.69 165 ARG A O 1
ATOM 1247 N N . LEU A 1 166 ? 32.666 23.444 25.299 1.00 24.75 166 LEU A N 1
ATOM 1248 C CA . LEU A 1 166 ? 32.789 24.713 24.561 1.00 25.64 166 LEU A CA 1
ATOM 1249 C C . LEU A 1 166 ? 32.462 25.926 25.432 1.00 25.06 166 LEU A C 1
ATOM 1250 O O . LEU A 1 166 ? 33.218 26.894 25.461 1.00 23.95 166 LEU A O 1
ATOM 1255 N N . LEU A 1 167 ? 31.332 25.832 26.135 1.00 25.69 167 LEU A N 1
ATOM 1256 C CA . LEU A 1 167 ? 30.759 26.940 26.938 1.00 25.70 167 LEU A CA 1
ATOM 1257 C C . LEU A 1 167 ? 31.188 27.059 28.387 1.00 26.53 167 LEU A C 1
ATOM 1258 O O . LEU A 1 167 ? 31.279 28.173 28.911 1.00 26.95 167 LEU A O 1
ATOM 1263 N N . VAL A 1 168 ? 31.428 25.940 29.063 1.00 26.30 168 VAL A N 1
ATOM 1264 C CA . VAL A 1 168 ? 31.653 25.985 30.505 1.00 27.67 168 VAL A CA 1
ATOM 1265 C C . VAL A 1 168 ? 33.101 25.700 30.906 1.00 27.89 168 VAL A C 1
ATOM 1266 O O . VAL A 1 168 ? 33.705 26.467 31.643 1.00 27.20 168 VAL A O 1
ATOM 1270 N N . THR A 1 169 ? 33.643 24.566 30.476 1.00 28.41 169 THR A N 1
ATOM 1271 C CA . THR A 1 169 ? 34.885 24.101 31.068 1.00 30.11 169 THR A CA 1
ATOM 1272 C C . THR A 1 169 ? 36.139 24.750 30.455 1.00 30.70 169 THR A C 1
ATOM 1273 O O . THR A 1 169 ? 37.154 24.882 31.129 1.00 31.30 169 THR A O 1
ATOM 1277 N N . GLY A 1 170 ? 36.062 25.155 29.195 1.00 31.93 170 GLY A N 1
ATOM 1278 C CA . GLY A 1 170 ? 37.201 25.747 28.496 1.00 32.49 170 GLY A CA 1
ATOM 1279 C C . GLY A 1 170 ? 38.321 24.750 28.201 1.00 33.40 170 GLY A C 1
ATOM 1280 O O . GLY A 1 170 ? 39.422 25.146 27.831 1.00 33.97 170 GLY A O 1
ATOM 1281 N N . GLU A 1 171 ? 38.041 23.458 28.362 1.00 33.52 171 GLU A N 1
ATOM 1282 C CA . GLU A 1 171 ? 38.995 22.412 28.027 1.00 33.25 171 GLU A CA 1
ATOM 1283 C C . GLU A 1 171 ? 39.096 22.242 26.501 1.00 32.85 171 GLU A C 1
ATOM 1284 O O . GLU A 1 171 ? 38.223 22.665 25.735 1.00 31.30 171 GLU A O 1
ATOM 1290 N N . LYS A 1 172 ? 40.190 21.600 26.096 1.00 32.67 172 LYS A N 1
ATOM 1291 C CA . LYS A 1 172 ? 40.495 21.374 24.683 1.00 32.61 172 LYS A CA 1
ATOM 1292 C C . LYS A 1 172 ? 39.466 20.457 24.013 1.00 30.52 172 LYS A C 1
ATOM 1293 O O . LYS A 1 172 ? 39.267 19.305 24.418 1.00 29.81 172 LYS A O 1
ATOM 1299 N N . LEU A 1 173 ? 38.817 20.976 22.987 1.00 29.05 173 LEU A N 1
ATOM 1300 C CA . LEU A 1 173 ? 37.837 20.214 22.232 1.00 28.11 173 LEU A CA 1
ATOM 1301 C C . LEU A 1 173 ? 38.490 19.738 20.937 1.00 27.94 173 LEU A C 1
ATOM 1302 O O . LEU A 1 173 ? 38.468 20.447 19.918 1.00 28.64 173 LEU A O 1
ATOM 1307 N N . ASP A 1 174 ? 39.101 18.552 20.995 1.00 26.63 174 ASP A N 1
ATOM 1308 C CA . ASP A 1 174 ? 39.846 17.990 19.870 1.00 26.12 174 ASP A CA 1
ATOM 1309 C C . ASP A 1 174 ? 39.246 16.669 19.411 1.00 25.15 174 ASP A C 1
ATOM 1310 O O . ASP A 1 174 ? 38.311 16.172 20.024 1.00 24.39 174 ASP A O 1
ATOM 1315 N N . ASP A 1 175 ? 39.790 16.106 18.326 1.00 24.48 175 ASP A N 1
ATOM 1316 C CA . ASP A 1 175 ? 39.268 14.866 17.760 1.00 24.47 175 ASP A CA 1
ATOM 1317 C C . ASP A 1 175 ? 39.319 13.707 18.746 1.00 24.32 175 ASP A C 1
ATOM 1318 O O . ASP A 1 175 ? 38.381 12.932 18.825 1.00 23.80 175 ASP A O 1
ATOM 1323 N N . SER A 1 176 ? 40.399 13.610 19.508 1.00 24.86 176 SER A N 1
ATOM 1324 C CA . SER A 1 176 ? 40.589 12.504 20.437 1.00 25.90 176 SER A CA 1
ATOM 1325 C C . SER A 1 176 ? 39.552 12.518 21.566 1.00 25.54 176 SER A C 1
ATOM 1326 O O . SER A 1 176 ? 38.989 11.478 21.880 1.00 26.03 176 SER A O 1
ATOM 1329 N N . TYR A 1 177 ? 39.298 13.689 22.148 1.00 25.62 177 TYR A N 1
ATOM 1330 C CA . TYR A 1 177 ? 38.229 13.855 23.145 1.00 25.17 177 TYR A CA 1
ATOM 1331 C C . TYR A 1 177 ? 36.877 13.424 22.588 1.00 24.74 177 TYR A C 1
ATOM 1332 O O . TYR A 1 177 ? 36.149 12.645 23.220 1.00 24.08 177 TYR A O 1
ATOM 1341 N N . VAL A 1 178 ? 36.537 13.934 21.405 1.00 24.69 178 VAL A N 1
ATOM 1342 C CA . VAL A 1 178 ? 35.240 13.624 20.801 1.00 25.20 178 VAL A CA 1
ATOM 1343 C C . VAL A 1 178 ? 35.121 12.118 20.519 1.00 25.08 178 VAL A C 1
ATOM 1344 O O . VAL A 1 178 ? 34.030 11.531 20.671 1.00 25.19 178 VAL A O 1
ATOM 1348 N N . HIS A 1 179 ? 36.230 11.503 20.100 1.00 25.94 179 HIS A N 1
ATOM 1349 C CA . HIS A 1 179 ? 36.277 10.066 19.901 1.00 27.23 179 HIS A CA 1
ATOM 1350 C C . HIS A 1 179 ? 35.880 9.337 21.185 1.00 27.26 179 HIS A C 1
ATOM 1351 O O . HIS A 1 179 ? 34.962 8.508 21.189 1.00 27.44 179 HIS A O 1
ATOM 1358 N N . ASP A 1 180 ? 36.544 9.680 22.282 1.00 27.49 180 ASP A N 1
ATOM 1359 C CA . ASP A 1 180 ? 36.298 9.006 23.566 1.00 27.76 180 ASP A CA 1
ATOM 1360 C C . ASP A 1 180 ? 34.878 9.203 24.044 1.00 27.74 180 ASP A C 1
ATOM 1361 O O . ASP A 1 180 ? 34.252 8.273 24.585 1.00 26.51 180 ASP A O 1
ATOM 1366 N N . LEU A 1 181 ? 34.400 10.433 23.861 1.00 27.95 181 LEU A N 1
ATOM 1367 C CA . LEU A 1 181 ? 33.048 10.814 24.221 1.00 28.75 181 LEU A CA 1
ATOM 1368 C C . LEU A 1 181 ? 32.014 9.959 23.473 1.00 28.33 181 LEU A C 1
ATOM 1369 O O . LEU A 1 181 ? 31.062 9.454 24.076 1.00 28.38 181 LEU A O 1
ATOM 1374 N N . VAL A 1 182 ? 32.194 9.802 22.170 1.00 28.97 182 VAL A N 1
ATOM 1375 C CA . VAL A 1 182 ? 31.221 9.059 21.386 1.00 29.50 182 VAL A CA 1
ATOM 1376 C C . VAL A 1 182 ? 31.227 7.591 21.822 1.00 29.77 182 VAL A C 1
ATOM 1377 O O . VAL A 1 182 ? 30.165 7.005 22.040 1.00 30.36 182 VAL A O 1
ATOM 1381 N N . ILE A 1 183 ? 32.410 7.009 21.977 1.00 30.25 183 ILE A N 1
ATOM 1382 C CA . ILE A 1 183 ? 32.523 5.594 22.357 1.00 30.44 183 ILE A CA 1
ATOM 1383 C C . ILE A 1 183 ? 31.856 5.338 23.702 1.00 30.99 183 ILE A C 1
ATOM 1384 O O . ILE A 1 183 ? 31.115 4.380 23.876 1.00 32.41 183 ILE A O 1
ATOM 1389 N N . ASN A 1 184 ? 32.144 6.201 24.648 1.00 30.44 184 ASN A N 1
ATOM 1390 C CA . ASN A 1 184 ? 31.626 6.048 25.986 1.00 30.91 184 ASN A CA 1
ATOM 1391 C C . ASN A 1 184 ? 30.132 6.280 26.059 1.00 29.24 184 ASN A C 1
ATOM 1392 O O . ASN A 1 184 ? 29.454 5.633 26.843 1.00 28.67 184 ASN A O 1
ATOM 1397 N N . ALA A 1 185 ? 29.605 7.143 25.200 1.00 28.72 185 ALA A N 1
ATOM 1398 C CA . AL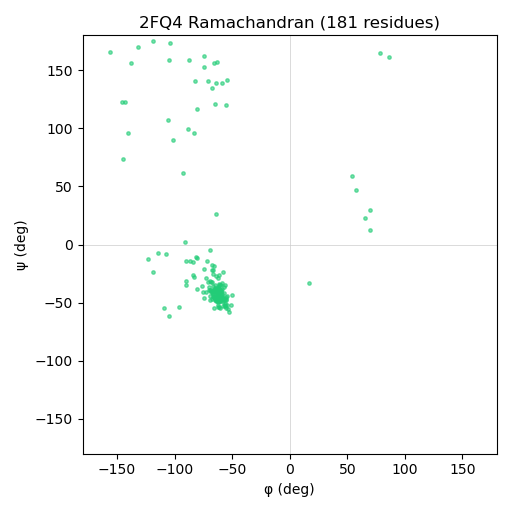A A 1 185 ? 28.161 7.313 25.105 1.00 28.84 185 ALA A CA 1
ATOM 1399 C C . ALA A 1 185 ? 27.518 6.060 24.509 1.00 28.99 185 ALA A C 1
ATOM 1400 O O . ALA A 1 185 ? 26.396 5.701 24.863 1.00 28.86 185 ALA A O 1
ATOM 1402 N N . PHE A 1 186 ? 28.245 5.384 23.623 1.00 28.23 186 PHE A N 1
ATOM 1403 C CA . PHE A 1 186 ? 27.792 4.120 23.085 1.00 29.16 186 PHE A CA 1
ATOM 1404 C C . PHE A 1 186 ? 27.926 2.982 24.098 1.00 29.04 186 PHE A C 1
ATOM 1405 O O . PHE A 1 186 ? 26.997 2.202 24.268 1.00 29.18 186 PHE A O 1
ATOM 1413 N N . GLU A 1 187 ? 29.060 2.886 24.781 1.00 29.22 187 GLU A N 1
ATOM 1414 C CA . GLU A 1 187 ? 29.273 1.772 25.723 1.00 29.66 187 GLU A CA 1
ATOM 1415 C C . GLU A 1 187 ? 28.525 1.942 27.036 1.00 30.27 187 GLU A C 1
ATOM 1416 O O . GLU A 1 187 ? 28.075 0.958 27.639 1.00 29.63 187 GLU A O 1
ATOM 1422 N N . GLY A 1 188 ? 28.425 3.185 27.504 1.00 31.00 188 GLY A N 1
ATOM 1423 C CA . GLY A 1 188 ? 27.902 3.467 28.825 1.00 31.83 188 GLY A CA 1
ATOM 1424 C C . GLY A 1 188 ? 28.968 3.195 29.857 1.00 33.21 188 GLY A C 1
ATOM 1425 O O . GLY A 1 188 ? 29.979 2.550 29.565 1.00 32.58 188 GLY A O 1
ATOM 1426 N N . ILE A 1 189 ? 28.742 3.700 31.066 1.00 34.87 189 ILE A N 1
ATOM 1427 C CA . ILE A 1 189 ? 29.718 3.602 32.141 1.00 37.03 189 ILE A CA 1
ATOM 1428 C C . ILE A 1 189 ? 29.526 2.327 32.975 1.00 37.63 189 ILE A C 1
ATOM 1429 O O . ILE A 1 189 ? 30.432 1.931 33.707 1.00 37.83 189 ILE A O 1
ATOM 1434 N N . ARG A 1 190 ? 28.375 1.666 32.825 1.00 38.53 190 ARG A N 1
ATOM 1435 C CA . ARG A 1 190 ? 28.106 0.403 33.526 1.00 39.71 190 ARG A CA 1
ATOM 1436 C C . ARG A 1 190 ? 28.961 -0.709 32.923 1.00 40.28 190 ARG A C 1
ATOM 1437 O O . ARG A 1 190 ? 29.147 -0.764 31.703 1.00 40.40 190 ARG A O 1
ATOM 1445 N N . LEU A 1 191 ? 29.477 -1.588 33.776 1.00 41.41 191 LEU A N 1
ATOM 1446 C CA . LEU A 1 191 ? 30.245 -2.747 33.318 1.00 41.76 191 LEU A CA 1
ATOM 1447 C C . LEU A 1 191 ? 29.385 -3.596 32.387 1.00 42.40 191 LEU A C 1
ATOM 1448 O O . LEU A 1 191 ? 28.199 -3.804 32.652 1.00 42.77 191 LEU A O 1
ATOM 1453 N N . ARG A 1 192 ? 29.993 -4.083 31.310 1.00 42.48 192 ARG A N 1
ATOM 1454 C CA . ARG A 1 192 ? 29.309 -4.955 30.358 1.00 42.64 192 ARG A CA 1
ATOM 1455 C C . ARG A 1 192 ? 29.666 -6.425 30.574 1.00 43.00 192 ARG A C 1
ATOM 1456 O O . ARG A 1 192 ? 30.620 -6.780 31.274 1.00 43.18 192 ARG A O 1
#

Sequence (183 aa):
RNIETQKAILSASYELLLESGFKAVTVDKIAERAKVSKATIYKWWPNKAAVVDGFLSAAAARLPVPDTGSALNDILIHATSLANFLISREGTIINELVGEGQFDSKLAEEYRVRYFQPRRLQAKQLLEKGIKRGELKENLDIELSIDLIYGPIFYRLLVTGEKLDDSYVHDLVINAFEGIRLR

Organism: Bacillus cereus (strain ATCC 14579 / DSM 31 / CCUG 7414 / JCM 2152 / NBRC 15305 / NCIMB 9373 / NCTC 2599 / NRRL B-3711) (NCBI:txid226900)